Protein 3DF7 (pdb70)

Solvent-accessible surface area: 13472 Å² total

CATH classification: 3.40.50.11770 (+3 more: 3.30.470.20, 2.30.36.100, 4.10.80.280)

Nearest PDB structures (foldseek):
  3df7-assembly1_A  TM=1.002E+00  e=9.422E-70  Archaeoglobus fulgidus
  3k5i-assembly1_B  TM=7.485E-01  e=4.668E-15  Aspergillus clavatus
  3k5h-assembly1_A  TM=7.294E-01  e=1.747E-14  Aspergillus clavatus
  3k5i-assembly2_D  TM=7.256E-01  e=1.981E-14  Aspergillus clavatus
  1kj8-assembly1_A  TM=7.127E-01  e=1.062E-11  Escherichia coli

Foldseek 3Di:
DAEEEEEFCCFAADPDDFLVSQLSVLSLLCCVACVVVHPYAYATDPVCCVPDPYHHDYVCCVRLQVGAEYAYHYFPPPPPSLVVQQVSVVRHHYQFFHSQLSVQQQFQVSLCVLPVVQFAAFDKAQWDDPAQWWKDARGTNTGHDNTHDPRIMITHDADAWKKKWKWADDPAIHTQAIKGFDDDRNHTFKIKTHHPDDPVLVVQQVVRQRSSVVSGPGGHGIKMWIWGQHPGTHTRGIRRHDGSVQSQCCVQFVHHSSCVNVVHGGPHGFMKKGKDFQDPDAPDGDVRIGMHIGGDD

Organism: Archaeoglobus fulgidus (strain ATCC 49558 / DSM 4304 / JCM 9628 / NBRC 100126 / VC-16) (NCBI:txid224325)

Sequence (297 aa):
SLKLFLFEFATCGERIEDSTAVEGLAFKSAFDGFKNYYEITGFVRPEFSCLFTLPVDSDSEKYLEKSDAFLIIAPEDDFLLYTLTKKAEKYCENLGSSSRAIAVTSDKWELYKKLRGEVQVPQTSLRPLDCKFIIKPRTACIGFSDEVPDGHIAQEFIEGINLSVSLAVGEDVKCLSVNEQIINNFRYAGAVVPARISDEVKREVVEEAVRAVECVEGLNGYVGVDIVYSDQPYVIEINARLTTPVVAFSRAYGASVADLLAGGEVKHVRRQVRKSKSAEKPYVSVGDYTLEIIDLD

InterPro domains:
  IPR003806 ATP-grasp fold, PylC-type [PF02655] (108-251)
  IPR011761 ATP-grasp fold [PS50975] (91-272)
  IPR024710 Tyramine--L-glutamate ligase [PIRSF016766] (1-302)
  IPR040803 Tyramine--L-glutamate ligase, pre ATP-grasp domain [PF18301] (60-104)

Secondary structure (DSSP, 8-state):
--EEEEEEHHHHSS---HHHHHHHH--HHHHHHHTTTSEEE--B-GGGTTTSSS-B-----TTGGG-SEEEEE---GGGHHHHHHHHHHTTSEESS--HHHHHHHTSHHHHHHHHTTTS----EESS--SSSEEEEESS---B--SS--TTEEEEEPPPSEEEEEEEEESSSEEEEEEEEEEEETTEEEEEESS----HHHHHHHHHHHHHHHTTSTT--EEEEEEEEESSSEEEEEEESS--GGGGGHHHHHS--HHHHHTT----------EEEES-SS-SEEETTEEEE-----

Structure (mmCIF, N/CA/C/O backbone):
data_3DF7
#
_entry.id   3DF7
#
_cell.length_a   41.492
_cell.length_b   60.450
_cell.length_c   119.690
_cell.angle_alpha   90.00
_cell.angle_beta   90.00
_cell.angle_gamma   90.00
#
_symmetry.space_group_name_H-M   'P 21 21 21'
#
loop_
_entity.id
_entity.type
_entity.pdbx_description
1 polymer 'Putative ATP-grasp superfamily protein'
2 non-polymer 'ACETATE ION'
3 water water
#
loop_
_atom_site.group_PDB
_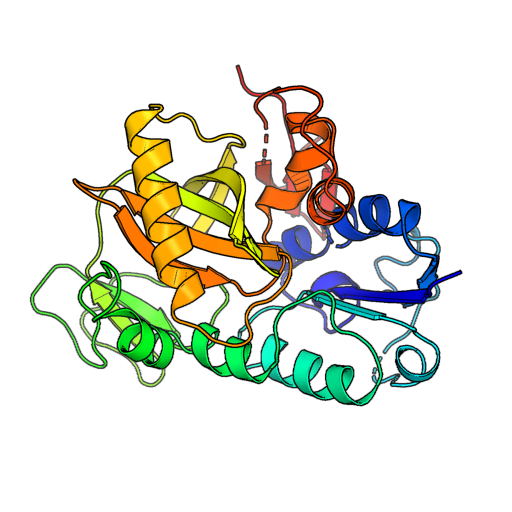atom_site.id
_atom_site.type_symbol
_atom_site.label_atom_id
_atom_site.label_alt_id
_atom_site.label_comp_id
_atom_site.label_asym_id
_atom_site.label_entity_id
_atom_site.label_seq_id
_atom_site.pdbx_PDB_ins_code
_atom_site.Cartn_x
_atom_site.Cartn_y
_atom_site.Cartn_z
_atom_site.occupancy
_atom_site.B_iso_or_equiv
_atom_site.auth_seq_id
_atom_site.auth_comp_id
_atom_site.auth_asym_id
_atom_site.auth_atom_id
_atom_site.pdbx_PDB_model_num
ATOM 1 N N . SER A 1 1 ? 22.285 -27.118 12.800 1.00 30.25 1 SER A N 1
ATOM 2 C CA . SER A 1 1 ? 22.937 -26.464 13.975 1.00 27.17 1 SER A CA 1
ATOM 3 C C . SER A 1 1 ? 23.984 -25.451 13.529 1.00 25.12 1 SER A C 1
ATOM 4 O O . SER A 1 1 ? 25.176 -25.760 13.477 1.00 24.34 1 SER A O 1
ATOM 7 N N . LEU A 1 2 ? 23.529 -24.245 13.202 1.00 22.61 2 LEU A N 1
ATOM 8 C CA . LEU A 1 2 ? 24.423 -23.184 12.755 1.00 20.89 2 LEU A CA 1
ATOM 9 C C . LEU A 1 2 ? 25.049 -22.459 13.940 1.00 17.89 2 LEU A C 1
ATOM 10 O O . LEU A 1 2 ? 24.347 -21.997 14.834 1.00 16.88 2 LEU A O 1
ATOM 15 N N . LYS A 1 3 ? 26.373 -22.355 13.929 1.00 14.64 3 LYS A N 1
ATOM 16 C CA . LYS A 1 3 ? 27.102 -21.696 15.003 1.00 13.29 3 LYS A CA 1
ATOM 17 C C . LYS A 1 3 ? 27.311 -20.215 14.704 1.00 12.11 3 LYS A C 1
ATOM 18 O O . LYS A 1 3 ? 27.847 -19.854 13.657 1.00 11.61 3 LYS A O 1
ATOM 24 N N . LEU A 1 4 ? 26.879 -19.354 15.616 1.00 10.65 4 LEU A N 1
ATOM 25 C CA . LEU A 1 4 ? 27.060 -17.919 15.426 1.00 9.70 4 LEU A CA 1
ATOM 26 C C . LEU A 1 4 ? 28.076 -17.376 16.417 1.00 9.63 4 LEU A C 1
ATOM 27 O O . LEU A 1 4 ? 27.876 -17.464 17.637 1.00 8.72 4 LEU A O 1
ATOM 32 N N . PHE A 1 5 ? 29.178 -16.839 15.901 1.00 8.02 5 PHE A N 1
ATOM 33 C CA . PHE A 1 5 ? 30.178 -16.241 16.772 1.00 7.36 5 PHE A CA 1
ATOM 34 C C . PHE A 1 5 ? 29.657 -14.838 17.055 1.00 9.04 5 PHE A C 1
ATOM 35 O O . PHE A 1 5 ? 29.573 -14.008 16.146 1.00 7.69 5 PHE A O 1
ATOM 43 N N . LEU A 1 6 ? 29.282 -14.593 18.308 1.00 8.64 6 LEU A N 1
ATOM 44 C CA . LEU A 1 6 ? 28.760 -13.297 18.730 1.00 8.94 6 LEU A CA 1
ATOM 45 C C . LEU A 1 6 ? 29.817 -12.586 19.570 1.00 8.27 6 LEU A C 1
ATOM 46 O O . LEU A 1 6 ? 30.308 -13.135 20.559 1.00 8.86 6 LEU A O 1
ATOM 51 N N . PHE A 1 7 ? 30.151 -11.360 19.180 1.00 7.88 7 PHE A N 1
ATOM 52 C CA . PHE A 1 7 ? 31.170 -10.586 19.880 1.00 7.92 7 PHE A CA 1
ATOM 53 C C . PHE A 1 7 ? 30.826 -9.097 19.982 1.00 9.66 7 PHE A C 1
ATOM 54 O O . PHE A 1 7 ? 30.475 -8.466 18.987 1.00 9.32 7 PHE A O 1
ATOM 62 N N . GLU A 1 8 ? 30.926 -8.546 21.189 1.00 9.14 8 GLU A N 1
ATOM 63 C CA . GLU A 1 8 ? 30.691 -7.115 21.404 1.00 9.96 8 GLU A CA 1
ATOM 64 C C . GLU A 1 8 ? 31.930 -6.628 22.158 1.00 9.38 8 GLU A C 1
ATOM 65 O O . GLU A 1 8 ? 32.351 -7.245 23.141 1.00 9.70 8 GLU A O 1
ATOM 71 N N . PHE A 1 9 ? 32.514 -5.528 21.692 1.00 9.84 9 PHE A N 1
ATOM 72 C CA . PHE A 1 9 ? 33.756 -5.014 22.268 1.00 9.77 9 PHE A CA 1
ATOM 73 C C . PHE A 1 9 ? 33.838 -4.775 23.776 1.00 9.44 9 PHE A C 1
ATOM 74 O O . PHE A 1 9 ? 34.781 -5.234 24.415 1.00 8.31 9 PHE A O 1
ATOM 82 N N . ALA A 1 10 ? 32.878 -4.060 24.350 1.00 8.89 10 ALA A N 1
ATOM 83 C CA . ALA A 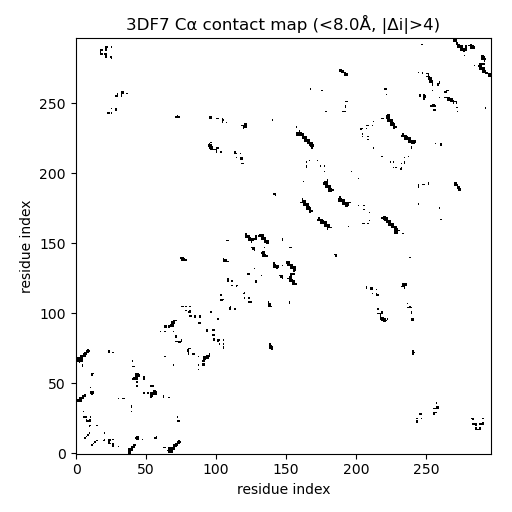1 10 ? 32.919 -3.798 25.788 1.00 9.18 10 ALA A CA 1
ATOM 84 C C . ALA A 1 10 ? 32.779 -5.060 26.637 1.00 9.90 10 ALA A C 1
ATOM 85 O O . ALA A 1 10 ? 33.415 -5.188 27.682 1.00 10.18 10 ALA A O 1
ATOM 87 N N . THR A 1 11 ? 31.948 -5.987 26.179 1.00 8.47 11 THR A N 1
ATOM 88 C CA . THR A 1 11 ? 31.685 -7.224 26.906 1.00 7.30 11 THR A CA 1
ATOM 89 C C . THR A 1 11 ? 32.733 -8.320 26.712 1.00 6.89 11 THR A C 1
ATOM 90 O O . THR A 1 11 ? 32.992 -9.108 27.628 1.00 7.13 11 THR A O 1
ATOM 94 N N . CYS A 1 12 ? 33.356 -8.345 25.538 1.00 6.21 12 CYS A N 1
ATOM 95 C CA . CYS A 1 12 ? 34.322 -9.389 25.205 1.00 8.72 12 CYS A CA 1
ATOM 96 C C . CYS A 1 12 ? 35.734 -8.938 24.835 1.00 9.76 12 CYS A C 1
ATOM 97 O O . CYS A 1 12 ? 36.641 -9.767 24.750 1.00 10.22 12 CYS A O 1
ATOM 100 N N . GLY A 1 13 ? 35.921 -7.645 24.604 1.00 11.45 13 GLY A N 1
ATOM 101 C CA . GLY A 1 13 ? 37.231 -7.167 24.193 1.00 12.26 13 GLY A CA 1
ATOM 102 C C . GLY A 1 13 ? 38.058 -6.479 25.259 1.00 14.05 13 GLY A C 1
ATOM 103 O O . GLY A 1 13 ? 38.364 -7.065 26.297 1.00 15.01 13 GLY A O 1
ATOM 104 N N . GLU A 1 14 ? 38.427 -5.233 24.983 1.00 13.71 14 GLU A N 1
ATOM 105 C CA . GLU A 1 14 ? 39.227 -4.427 25.897 1.00 15.74 14 GLU A CA 1
ATOM 106 C C . GLU A 1 14 ? 38.309 -3.713 26.879 1.00 17.27 14 GLU A C 1
ATOM 107 O O . GLU A 1 14 ? 37.123 -3.526 26.612 1.00 17.16 14 GLU A O 1
ATOM 113 N N . ARG A 1 15 ? 38.851 -3.309 28.018 1.00 20.13 15 ARG A N 1
ATOM 114 C CA . ARG A 1 15 ? 38.037 -2.604 28.989 1.00 23.39 15 ARG A CA 1
ATOM 115 C C . ARG A 1 15 ? 37.894 -1.161 28.515 1.00 23.15 15 ARG A C 1
ATOM 116 O O . ARG A 1 15 ? 38.874 -0.533 28.116 1.00 21.45 15 ARG A O 1
ATOM 124 N N . ILE A 1 16 ? 36.667 -0.652 28.527 1.00 22.40 16 ILE A N 1
ATOM 125 C CA . ILE A 1 16 ? 36.404 0.724 28.122 1.00 22.15 16 ILE A CA 1
ATOM 126 C C . ILE A 1 16 ? 35.665 1.388 29.279 1.00 21.68 16 ILE A C 1
ATOM 127 O O . ILE A 1 16 ? 35.209 0.705 30.190 1.00 17.86 16 ILE A O 1
ATOM 132 N N . GLU A 1 17 ? 35.554 2.713 29.251 1.00 22.41 17 GLU A N 1
ATOM 133 C CA . GLU A 1 17 ? 34.864 3.428 30.321 1.00 24.44 17 GLU A CA 1
ATOM 134 C C . GLU A 1 17 ? 33.459 2.857 30.529 1.00 22.92 17 GLU A C 1
ATOM 135 O O . GLU A 1 17 ? 32.766 2.533 29.565 1.00 20.64 17 GLU A O 1
ATOM 141 N N . ASP A 1 18 ? 33.051 2.739 31.790 1.00 23.44 18 ASP A N 1
ATOM 142 C CA . ASP A 1 18 ? 31.748 2.180 32.149 1.00 23.56 18 ASP A CA 1
ATOM 143 C C . ASP A 1 18 ? 30.555 2.816 31.450 1.00 23.75 18 ASP A C 1
ATOM 144 O O . ASP A 1 18 ? 29.600 2.124 31.101 1.00 22.99 18 ASP A O 1
ATOM 149 N N . SER A 1 19 ? 30.603 4.131 31.260 1.00 23.55 19 SER A N 1
ATOM 150 C CA . SER A 1 19 ? 29.511 4.847 30.610 1.00 23.37 19 SER A CA 1
ATOM 151 C C . SER A 1 19 ? 29.161 4.237 29.259 1.00 22.82 19 SER A C 1
ATOM 152 O O . SER A 1 19 ? 27.987 4.027 28.946 1.00 22.79 19 SER A O 1
ATOM 155 N N . THR A 1 20 ? 30.186 3.962 28.459 1.00 21.13 20 THR A N 1
ATOM 156 C CA . THR A 1 20 ? 29.998 3.378 27.136 1.00 20.16 20 THR A CA 1
ATOM 157 C C . THR A 1 20 ? 29.835 1.868 27.244 1.00 17.55 20 THR A C 1
ATOM 158 O O . THR A 1 20 ? 29.096 1.259 26.474 1.00 16.02 20 THR A O 1
ATOM 162 N N . ALA A 1 21 ? 30.528 1.275 28.209 1.00 16.62 21 ALA A N 1
ATOM 163 C CA . ALA A 1 21 ? 30.474 -0.167 28.414 1.00 15.30 21 ALA A CA 1
ATOM 164 C C . ALA A 1 21 ? 29.071 -0.671 28.731 1.00 14.30 21 ALA A C 1
ATOM 165 O O . ALA A 1 21 ? 28.692 -1.763 28.306 1.00 13.35 21 ALA A O 1
ATOM 167 N N . VAL A 1 22 ? 28.300 0.111 29.480 1.00 13.43 22 VAL A N 1
ATOM 168 C CA . VAL A 1 22 ? 26.958 -0.323 29.842 1.00 12.84 22 VAL A CA 1
ATOM 169 C C . VAL A 1 22 ? 26.079 -0.506 28.604 1.00 12.51 22 VAL A C 1
ATOM 170 O O . VAL A 1 22 ? 25.225 -1.398 28.571 1.00 10.86 22 VAL A O 1
ATOM 174 N N . GLU A 1 23 ? 26.293 0.326 27.586 1.00 11.11 23 GLU A N 1
ATOM 175 C CA . GLU A 1 23 ? 25.520 0.213 26.351 1.00 11.72 23 GLU A CA 1
ATOM 176 C C . GLU A 1 23 ? 25.953 -1.033 25.580 1.00 10.44 23 GLU A C 1
ATOM 177 O O . GLU A 1 23 ? 25.117 -1.777 25.069 1.00 10.54 23 GLU A O 1
ATOM 183 N N . GLY A 1 24 ? 27.261 -1.257 25.496 1.00 9.93 24 GLY A N 1
ATOM 184 C CA . GLY A 1 24 ? 27.753 -2.433 24.796 1.00 8.44 24 GLY A CA 1
ATOM 185 C C . GLY A 1 24 ? 27.268 -3.712 25.462 1.00 8.78 24 GLY A C 1
ATOM 186 O O . GLY A 1 24 ? 26.846 -4.659 24.789 1.00 9.89 24 GLY A O 1
ATOM 187 N N . LEU A 1 25 ? 27.331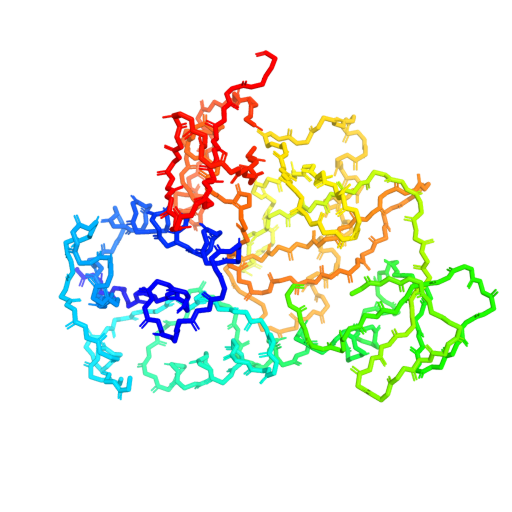 -3.745 26.789 1.00 6.65 25 LEU A N 1
ATOM 188 C CA . LEU A 1 25 ? 26.888 -4.913 27.540 1.00 8.02 25 LEU A CA 1
ATOM 189 C C . LEU A 1 25 ? 25.406 -5.179 27.286 1.00 7.64 25 LEU A C 1
ATOM 190 O O . LEU A 1 25 ? 24.991 -6.324 27.130 1.00 5.93 25 LEU A O 1
ATOM 195 N N . ALA A 1 26 ? 24.616 -4.111 27.250 1.00 8.24 26 ALA A N 1
ATOM 196 C CA . ALA A 1 26 ? 23.182 -4.225 27.012 1.00 8.03 26 ALA A CA 1
ATOM 197 C C . ALA A 1 26 ? 22.917 -4.803 25.627 1.00 8.67 26 ALA A C 1
ATOM 198 O O . ALA A 1 26 ? 22.053 -5.669 25.451 1.00 8.26 26 ALA A O 1
ATOM 208 N N . PHE A 1 28 ? 24.996 -6.668 23.834 1.00 7.99 28 PHE A N 1
ATOM 209 C CA . PHE A 1 28 ? 25.441 -8.061 23.781 1.00 7.11 28 PHE A CA 1
ATOM 210 C C . PHE A 1 28 ? 24.392 -8.972 24.415 1.00 7.91 28 PHE A C 1
ATOM 211 O O . PHE A 1 28 ? 24.047 -10.019 23.865 1.00 7.51 28 PHE A O 1
ATOM 219 N N . LYS A 1 29 ? 23.895 -8.576 25.585 1.00 7.66 29 LYS A N 1
ATOM 220 C CA . LYS A 1 29 ? 22.878 -9.359 26.285 1.00 9.21 29 LYS A CA 1
ATOM 221 C C . LYS A 1 29 ? 21.651 -9.508 25.388 1.00 9.18 29 LYS A C 1
ATOM 222 O O . LYS A 1 29 ? 21.123 -10.609 25.203 1.00 8.44 29 LYS A O 1
ATOM 228 N N . SER A 1 30 ? 21.216 -8.391 24.814 1.00 9.21 30 SER A N 1
ATOM 229 C CA . SER A 1 30 ? 20.052 -8.386 23.940 1.00 10.90 30 SER A CA 1
ATOM 230 C C . SER A 1 30 ? 20.266 -9.264 22.707 1.00 9.89 30 SER A C 1
ATOM 231 O O . SER A 1 30 ? 19.366 -9.999 22.300 1.00 10.88 30 SER A O 1
ATOM 234 N N . ALA A 1 31 ? 21.457 -9.185 22.117 1.00 8.75 31 ALA A N 1
ATOM 235 C CA . ALA A 1 31 ? 21.785 -9.980 20.934 1.00 8.18 31 ALA A CA 1
ATOM 236 C C . ALA A 1 31 ? 21.896 -11.461 21.299 1.00 7.76 31 ALA A C 1
ATOM 237 O O . ALA A 1 31 ? 21.459 -12.331 20.546 1.00 8.53 31 ALA A O 1
ATOM 239 N N . PHE A 1 32 ? 22.487 -11.739 22.456 1.00 6.81 32 PHE A N 1
ATOM 240 C CA . PHE A 1 32 ? 22.645 -13.111 22.923 1.00 7.16 32 PHE A CA 1
ATOM 241 C C . PHE A 1 32 ? 21.268 -13.766 23.109 1.00 9.46 32 PHE A C 1
ATOM 242 O O . PHE A 1 32 ? 21.017 -14.867 22.611 1.00 8.68 32 PHE A O 1
ATOM 250 N N . ASP A 1 33 ? 20.379 -13.079 23.822 1.00 10.83 33 ASP A N 1
ATOM 251 C CA . ASP A 1 33 ? 19.041 -13.607 24.090 1.00 11.75 33 ASP A CA 1
ATOM 252 C C . ASP A 1 33 ? 18.172 -13.716 22.843 1.00 11.99 33 ASP A C 1
ATOM 253 O O . ASP A 1 33 ? 17.245 -14.527 22.791 1.00 12.63 33 ASP A O 1
ATOM 258 N N . GLY A 1 34 ? 18.479 -12.909 21.837 1.00 10.73 34 GLY A N 1
ATOM 259 C CA . GLY A 1 34 ? 17.710 -12.951 20.611 1.00 9.60 34 GLY A CA 1
ATOM 260 C C . GLY A 1 34 ? 18.205 -14.008 19.638 1.00 9.38 34 GLY A C 1
ATOM 261 O O . GLY A 1 34 ? 17.454 -14.901 19.248 1.00 9.58 34 GLY A O 1
ATOM 262 N N . PHE A 1 35 ? 19.473 -13.923 19.251 1.00 8.41 35 PHE A N 1
ATOM 263 C CA . PHE A 1 35 ? 20.023 -14.875 18.293 1.00 8.56 35 PHE A CA 1
ATOM 264 C C . PHE A 1 35 ? 20.136 -16.318 18.774 1.00 8.65 35 PHE A C 1
ATOM 265 O O . PHE A 1 35 ? 20.189 -17.230 17.953 1.00 9.65 35 PHE A O 1
ATOM 273 N N . LYS A 1 36 ? 20.155 -16.539 20.086 1.00 10.53 36 LYS A N 1
ATOM 274 C CA . LYS A 1 36 ? 20.276 -17.904 20.593 1.00 12.74 36 LYS A CA 1
ATOM 275 C C . LYS A 1 36 ? 19.089 -18.773 20.184 1.00 13.71 36 LYS A C 1
ATOM 276 O O . LYS A 1 36 ? 19.147 -20.002 20.276 1.00 11.14 36 LYS A O 1
ATOM 282 N N . ASN A 1 37 ? 18.020 -18.132 19.719 1.00 13.27 37 ASN A N 1
ATOM 283 C CA . ASN A 1 37 ? 16.829 -18.855 19.284 1.00 15.76 37 ASN A CA 1
ATOM 284 C C . ASN A 1 37 ? 16.937 -19.259 17.822 1.00 14.96 37 ASN A C 1
ATOM 285 O O . ASN A 1 37 ? 16.114 -20.027 17.318 1.00 16.31 37 ASN A O 1
ATOM 290 N N . TYR A 1 38 ? 17.957 -18.743 17.143 1.00 14.67 38 TYR A N 1
ATOM 291 C CA . TYR A 1 38 ? 18.159 -19.053 15.735 1.00 14.36 38 TYR A CA 1
ATOM 292 C C . TYR A 1 38 ? 19.500 -19.715 15.459 1.00 14.61 38 TYR A C 1
ATOM 293 O O . TYR A 1 38 ? 19.671 -20.366 14.432 1.00 13.34 38 TYR A O 1
ATOM 302 N N . TYR A 1 39 ? 20.448 -19.544 16.374 1.00 12.77 39 TYR A N 1
ATOM 303 C CA . TYR A 1 39 ? 21.772 -20.132 16.212 1.00 12.94 39 TYR A CA 1
ATOM 304 C C . TYR A 1 39 ? 22.285 -20.649 17.535 1.00 13.40 39 TYR A C 1
ATOM 305 O O . TYR A 1 39 ? 21.772 -20.299 18.596 1.00 12.59 39 TYR A O 1
ATOM 314 N N . GLU A 1 40 ? 23.310 -21.486 17.464 1.00 13.44 40 GLU A N 1
ATOM 315 C CA . GLU A 1 40 ? 23.950 -21.964 18.669 1.00 11.97 40 GLU A CA 1
ATOM 316 C C . GLU A 1 40 ? 25.068 -20.942 18.815 1.00 11.90 40 GLU A C 1
ATOM 317 O O . GLU A 1 40 ? 25.954 -20.851 17.965 1.00 10.92 40 GLU A O 1
ATOM 323 N N . ILE A 1 41 ? 25.007 -20.151 19.877 1.00 11.19 41 ILE A N 1
ATOM 324 C CA . ILE A 1 41 ? 26.001 -19.111 20.098 1.00 11.40 41 ILE A CA 1
ATOM 325 C C . ILE A 1 41 ? 27.364 -19.633 20.527 1.00 10.99 41 ILE A C 1
ATOM 326 O O . ILE A 1 41 ? 27.473 -20.480 21.412 1.00 13.12 41 ILE A O 1
ATOM 331 N N . THR A 1 42 ? 28.404 -19.125 19.880 1.00 10.47 42 THR A N 1
ATOM 332 C CA . THR A 1 42 ? 29.770 -19.485 20.226 1.00 10.88 42 THR A CA 1
ATOM 333 C C . THR A 1 42 ? 30.426 -18.157 20.562 1.00 11.03 42 THR A C 1
ATOM 334 O O . THR A 1 42 ? 29.966 -17.106 20.111 1.00 12.06 42 THR A O 1
ATOM 338 N N . GLY A 1 43 ? 31.486 -18.192 21.358 1.00 10.09 43 GLY A N 1
ATOM 339 C CA . GLY A 1 43 ? 32.148 -16.956 21.724 1.00 9.22 43 GLY A CA 1
ATOM 340 C C . GLY A 1 43 ? 32.653 -16.984 23.148 1.00 9.75 43 GLY A C 1
ATOM 341 O O . GLY A 1 43 ? 32.661 -18.037 23.788 1.00 9.57 43 GLY A O 1
ATOM 342 N N . PHE A 1 44 ? 33.044 -15.819 23.652 1.00 8.81 44 PHE A N 1
ATOM 343 C CA . PHE A 1 44 ? 33.597 -15.704 24.993 1.00 8.06 44 PHE A CA 1
ATOM 344 C C . PHE A 1 44 ? 33.314 -14.321 25.565 1.00 9.01 44 PHE A C 1
ATOM 345 O O . PHE A 1 44 ? 32.919 -13.409 24.842 1.00 8.79 44 PHE A O 1
ATOM 353 N N . VAL A 1 45 ? 33.517 -14.168 26.867 1.00 8.92 45 VAL A N 1
ATOM 354 C CA . VAL A 1 45 ? 33.305 -12.882 27.511 1.00 9.95 45 VAL A CA 1
ATOM 355 C C . VAL A 1 45 ? 34.488 -12.550 28.408 1.00 9.97 45 VAL A C 1
ATOM 356 O O . VAL A 1 45 ? 35.296 -13.419 28.733 1.00 10.48 45 VAL A O 1
ATOM 360 N N . ARG A 1 46 ? 34.600 -11.281 28.787 1.00 9.77 46 ARG A N 1
ATOM 361 C CA . ARG A 1 46 ? 35.674 -10.849 29.671 1.00 11.20 46 ARG A CA 1
ATOM 362 C C . ARG A 1 46 ? 35.379 -11.420 31.057 1.00 11.04 46 ARG A C 1
ATOM 363 O O . ARG A 1 46 ? 34.237 -11.752 31.370 1.00 10.34 46 ARG A O 1
ATOM 371 N N . PRO A 1 47 ? 36.405 -11.535 31.910 1.00 13.20 47 PRO A N 1
ATOM 372 C CA . PRO A 1 47 ? 36.211 -12.074 33.260 1.00 14.66 47 PRO A CA 1
ATOM 373 C C . PRO A 1 47 ? 35.111 -11.389 34.071 1.00 14.96 47 PRO A C 1
ATOM 374 O O . PRO A 1 47 ? 34.317 -12.057 34.729 1.00 15.20 47 PRO A O 1
ATOM 378 N N . GLU A 1 48 ? 35.066 -10.059 34.018 1.00 14.93 48 GLU A N 1
ATOM 379 C CA . GLU A 1 48 ? 34.076 -9.288 34.772 1.00 17.03 48 GLU A CA 1
ATOM 380 C C . GLU A 1 48 ? 32.620 -9.660 34.497 1.00 14.89 48 GLU A C 1
ATOM 381 O O . GLU A 1 48 ? 31.734 -9.338 35.288 1.00 14.89 48 GLU A O 1
ATOM 387 N N . PHE A 1 49 ? 32.367 -10.332 33.381 1.00 13.01 49 PHE A N 1
ATOM 388 C CA . PHE A 1 49 ? 31.001 -10.700 33.029 1.00 11.50 49 PHE A CA 1
ATOM 389 C C . PHE A 1 49 ? 30.788 -12.204 32.980 1.00 12.00 49 PHE A C 1
ATOM 390 O O . PHE A 1 49 ? 29.796 -12.674 32.432 1.00 11.10 49 PHE A O 1
ATOM 398 N N . SER A 1 50 ? 31.717 -12.952 33.563 1.00 12.04 50 SER A N 1
ATOM 399 C CA . SER A 1 50 ? 31.637 -14.405 33.571 1.00 13.51 50 SER A CA 1
ATOM 400 C C . SER A 1 50 ? 3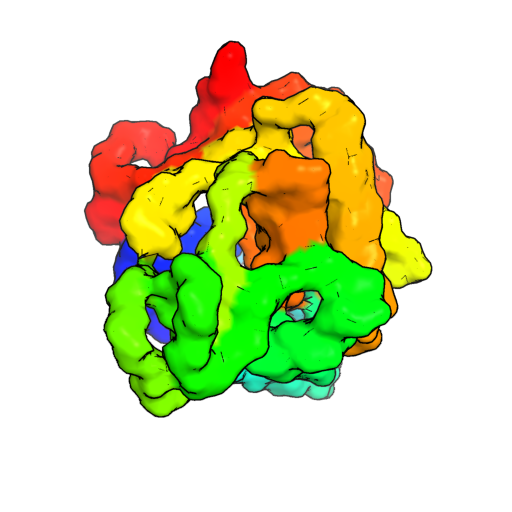0.360 -14.947 34.213 1.00 13.90 50 SER A C 1
ATOM 401 O O . SER A 1 50 ? 29.889 -16.022 33.847 1.00 13.23 50 SER A O 1
ATOM 404 N N . CYS A 1 51 ? 29.804 -14.200 35.161 1.00 13.85 51 CYS A N 1
ATOM 405 C CA . CYS A 1 51 ? 28.594 -14.617 35.866 1.00 16.46 51 CYS A CA 1
ATOM 406 C C . CYS A 1 51 ? 27.290 -14.313 35.134 1.00 14.93 51 CYS A C 1
ATOM 407 O O . CYS A 1 51 ? 26.221 -14.767 35.548 1.00 15.14 51 CYS A O 1
ATOM 410 N N . LEU A 1 52 ? 27.374 -13.558 34.043 1.00 13.96 52 LEU A N 1
ATOM 411 C CA . LEU A 1 52 ? 26.180 -13.160 33.305 1.00 12.32 52 LEU A CA 1
ATOM 412 C C . LEU A 1 52 ? 25.827 -13.998 32.083 1.00 12.40 52 LEU A C 1
ATOM 413 O O . LEU A 1 52 ? 24.683 -13.981 31.634 1.00 12.29 52 LEU A O 1
ATOM 418 N N . PHE A 1 53 ? 26.793 -14.734 31.547 1.00 10.55 53 PHE A N 1
ATOM 419 C CA . PHE A 1 53 ? 26.531 -15.521 30.352 1.00 9.35 53 PHE A CA 1
ATOM 420 C C . PHE A 1 53 ? 27.027 -16.955 30.383 1.00 10.38 53 PHE A C 1
ATOM 421 O O . PHE A 1 53 ? 28.031 -17.269 31.021 1.00 8.88 53 PHE A O 1
ATOM 429 N N . THR A 1 54 ? 26.308 -17.823 29.676 1.00 9.23 54 THR A N 1
ATOM 430 C CA . THR A 1 54 ? 26.674 -19.224 29.586 1.00 9.82 54 THR A CA 1
ATOM 431 C C . THR A 1 54 ? 27.693 -19.415 28.464 1.00 10.44 54 THR A C 1
ATOM 432 O O . THR A 1 54 ? 27.469 -20.161 27.515 1.00 8.50 54 THR A O 1
ATOM 436 N N . LEU A 1 55 ? 28.807 -18.698 28.583 1.00 9.84 55 LEU A N 1
ATOM 437 C CA . LEU A 1 55 ? 29.901 -18.770 27.622 1.00 8.01 55 LEU A CA 1
ATOM 438 C C . LEU A 1 55 ? 31.207 -18.796 28.406 1.00 9.85 55 LEU A C 1
ATOM 439 O O . LEU A 1 55 ? 31.259 -18.353 29.557 1.00 9.84 55 LEU A O 1
ATOM 444 N N . PRO A 1 56 ? 32.279 -19.323 27.802 1.00 8.81 56 PRO A N 1
ATOM 445 C CA . PRO A 1 56 ? 33.551 -19.360 28.523 1.00 10.81 56 PRO A CA 1
ATOM 446 C C . PRO A 1 56 ? 34.194 -17.980 28.553 1.00 11.85 56 PRO A C 1
ATOM 447 O O . PRO A 1 56 ? 33.817 -17.089 27.784 1.00 10.41 56 PRO A O 1
ATOM 451 N N . VAL A 1 57 ? 35.153 -17.813 29.455 1.00 11.57 57 VAL A N 1
ATOM 452 C CA . VAL A 1 57 ? 35.891 -16.566 29.589 1.00 11.65 57 VAL A CA 1
ATOM 453 C C . VAL A 1 57 ? 37.140 -16.715 28.728 1.00 10.91 57 VAL A C 1
ATOM 454 O O . VAL A 1 57 ? 37.793 -17.759 28.756 1.00 9.36 57 VAL A O 1
ATOM 458 N N . ASP A 1 58 ? 37.470 -15.690 27.949 1.00 9.89 58 ASP A N 1
ATOM 459 C CA . ASP A 1 58 ? 38.660 -15.759 27.111 1.00 11.20 58 ASP A CA 1
ATOM 460 C C . ASP A 1 58 ? 39.049 -14.357 26.660 1.00 11.61 58 ASP A C 1
ATOM 461 O O . ASP A 1 58 ? 38.307 -13.395 26.873 1.00 11.19 58 ASP A O 1
ATOM 466 N N . SER A 1 59 ? 40.225 -14.254 26.049 1.00 11.89 59 SER A N 1
ATOM 467 C CA . SER A 1 59 ? 40.742 -12.988 25.544 1.00 11.60 59 SER A CA 1
ATOM 468 C C . SER A 1 59 ? 40.412 -12.842 24.069 1.00 11.19 59 SER A C 1
ATOM 469 O O . SER A 1 59 ? 40.429 -13.821 23.317 1.00 10.83 59 SER A O 1
ATOM 480 N N . ASP A 1 61 ? 42.203 -11.860 22.007 1.00 10.55 61 ASP A N 1
ATOM 481 C CA . ASP A 1 61 ? 43.402 -12.252 21.276 1.00 11.51 61 ASP A CA 1
ATOM 482 C C . ASP A 1 61 ? 43.264 -13.677 20.734 1.00 12.97 61 ASP A C 1
ATOM 483 O O . ASP A 1 61 ? 44.023 -14.091 19.858 1.00 13.35 61 ASP A O 1
ATOM 488 N N . SER A 1 62 ? 42.288 -14.422 21.250 1.00 12.47 62 SER A N 1
ATOM 489 C CA . SER A 1 62 ? 42.065 -15.799 20.804 1.00 13.54 62 SER A CA 1
ATOM 490 C C . SER A 1 62 ? 40.801 -15.960 19.958 1.00 14.99 62 SER A C 1
ATOM 491 O O . SER A 1 62 ? 40.351 -17.085 19.717 1.00 14.19 62 SER A O 1
ATOM 502 N N . GLU A 1 64 ? 40.294 -15.878 16.850 1.00 16.84 64 GLU A N 1
ATOM 503 C CA . GLU A 1 64 ? 40.480 -16.656 15.629 1.00 18.38 64 GLU A CA 1
ATOM 504 C C . GLU A 1 64 ? 39.974 -18.082 15.846 1.00 17.04 64 GLU A C 1
ATOM 505 O O . GLU A 1 64 ? 39.267 -18.636 15.005 1.00 16.45 64 GLU A O 1
ATOM 511 N N . LYS A 1 65 ? 40.341 -18.661 16.988 1.00 16.75 65 LYS A N 1
ATOM 512 C CA . LYS A 1 65 ? 39.959 -20.025 17.342 1.00 17.14 65 LYS A CA 1
ATOM 513 C C . LYS A 1 65 ? 38.447 -20.238 17.340 1.00 15.75 65 LYS A C 1
ATOM 514 O O . LYS A 1 65 ? 37.964 -21.333 17.042 1.00 14.04 65 LYS A O 1
ATOM 520 N N . TYR A 1 66 ? 37.705 -19.189 17.682 1.00 12.57 66 TYR A N 1
ATOM 521 C CA . TYR A 1 66 ? 36.251 -19.265 17.708 1.00 13.52 66 TYR A CA 1
ATOM 522 C C . TYR A 1 66 ? 35.692 -19.082 16.302 1.00 12.62 66 TYR A C 1
ATOM 523 O O . TYR A 1 66 ? 34.751 -19.769 15.904 1.00 13.80 66 TYR A O 1
ATOM 532 N N . LEU A 1 67 ? 36.282 -18.160 15.547 1.00 12.49 67 LEU A N 1
ATOM 533 C CA . LEU A 1 67 ? 35.848 -17.909 14.176 1.00 14.75 67 LEU A CA 1
ATOM 534 C C . LEU A 1 67 ? 36.029 -19.148 13.302 1.00 15.16 67 LEU A C 1
ATOM 535 O O . LEU A 1 67 ? 35.217 -19.417 12.417 1.00 15.75 67 LEU A O 1
ATOM 540 N N . GLU A 1 68 ? 37.097 -19.898 13.559 1.00 16.62 68 GLU A N 1
ATOM 541 C CA . GLU A 1 68 ? 37.402 -21.106 12.795 1.00 18.72 68 GLU A CA 1
ATOM 542 C C . GLU A 1 68 ? 36.349 -22.198 12.976 1.00 18.45 68 GLU A C 1
ATOM 543 O O . GLU A 1 68 ? 36.239 -23.106 12.150 1.00 19.70 68 GLU A O 1
ATOM 549 N N . LYS A 1 69 ? 35.578 -22.111 14.054 1.00 18.53 69 LYS A N 1
ATOM 550 C CA . LYS A 1 69 ? 34.551 -23.109 14.339 1.00 19.07 69 LYS A CA 1
ATOM 551 C C . LYS A 1 69 ? 33.126 -22.572 14.200 1.00 18.12 69 LYS A C 1
ATOM 552 O O . LYS A 1 69 ? 32.167 -23.226 14.610 1.00 18.87 69 LYS A O 1
ATOM 558 N N . SER A 1 70 ? 32.987 -21.390 13.612 1.00 14.26 70 SER A N 1
ATOM 559 C CA . SER A 1 70 ? 31.673 -20.775 13.446 1.00 14.52 70 SER A CA 1
ATOM 560 C C . SER A 1 70 ? 31.165 -20.791 12.008 1.00 13.86 70 SER A C 1
ATOM 561 O O . SER A 1 70 ? 31.952 -20.866 11.068 1.00 14.38 70 SER A O 1
ATOM 564 N N . ASP A 1 71 ? 29.843 -20.721 11.851 1.00 13.35 71 ASP A N 1
ATOM 565 C CA . ASP A 1 71 ? 29.216 -20.710 10.532 1.00 13.44 71 ASP A CA 1
ATOM 566 C C . ASP A 1 71 ? 28.868 -19.278 10.135 1.00 13.23 71 ASP A C 1
ATOM 567 O O . ASP A 1 71 ? 28.707 -18.968 8.958 1.00 12.62 71 ASP A O 1
ATOM 572 N N . ALA A 1 72 ? 28.737 -18.412 11.132 1.00 10.42 72 ALA A N 1
ATOM 573 C CA . ALA A 1 72 ? 28.433 -17.010 10.883 1.00 10.12 72 ALA A CA 1
ATOM 574 C C . ALA A 1 72 ? 28.965 -16.197 12.051 1.00 9.66 72 ALA A C 1
ATOM 575 O O . ALA A 1 72 ? 29.328 -16.751 13.095 1.00 9.29 72 ALA A O 1
ATOM 577 N N . PHE A 1 73 ? 29.031 -14.885 11.874 1.00 8.45 73 PHE A N 1
ATOM 578 C CA . PHE A 1 73 ? 29.506 -14.030 12.947 1.00 9.93 73 PHE A CA 1
ATOM 579 C C . PHE A 1 73 ? 28.764 -12.710 12.934 1.00 10.00 73 PHE A C 1
ATOM 580 O O . PHE A 1 73 ? 28.193 -12.308 11.916 1.00 8.78 73 PHE A O 1
ATOM 588 N N . LEU A 1 74 ? 28.762 -12.055 14.086 1.00 9.56 74 LEU A N 1
ATOM 589 C CA . LEU A 1 74 ? 28.136 -10.754 14.246 1.00 9.45 74 LEU A CA 1
ATOM 590 C C . LEU A 1 74 ? 29.031 -10.011 15.218 1.00 9.80 74 LEU A C 1
ATOM 591 O O . LEU A 1 74 ? 29.155 -10.397 16.382 1.00 9.02 74 LEU A O 1
ATOM 596 N N . ILE A 1 75 ? 29.663 -8.953 14.727 1.00 10.82 75 ILE A N 1
ATOM 597 C CA . ILE A 1 75 ? 30.560 -8.161 15.544 1.00 11.00 75 ILE A CA 1
ATOM 598 C C . ILE A 1 75 ? 29.967 -6.792 15.845 1.00 10.26 75 ILE A C 1
ATOM 599 O O . ILE A 1 75 ? 29.544 -6.066 14.948 1.00 10.16 75 ILE A O 1
ATOM 604 N N . ILE A 1 76 ? 29.913 -6.470 17.131 1.00 9.29 76 ILE A N 1
ATOM 605 C CA . ILE A 1 76 ? 29.397 -5.194 17.592 1.00 9.63 76 ILE A CA 1
ATOM 606 C C . ILE A 1 76 ? 30.573 -4.493 18.259 1.00 9.95 76 ILE A C 1
ATOM 607 O O . ILE A 1 76 ? 31.106 -4.979 19.258 1.00 7.76 76 ILE A O 1
ATOM 612 N N . ALA A 1 77 ? 30.984 -3.360 17.709 1.00 7.44 77 ALA A N 1
ATOM 613 C CA . ALA A 1 77 ? 32.103 -2.626 18.283 1.00 8.51 77 ALA A CA 1
ATOM 614 C C . ALA A 1 77 ? 32.082 -1.178 17.826 1.00 9.55 77 ALA A C 1
ATOM 615 O O . ALA A 1 77 ? 31.488 -0.847 16.801 1.00 10.18 77 ALA A O 1
ATOM 617 N N . PRO A 1 78 ? 32.728 -0.291 18.590 1.00 10.83 78 PRO A N 1
ATOM 618 C CA . PRO A 1 78 ? 32.746 1.118 18.195 1.00 10.79 78 PRO A CA 1
ATOM 619 C C . PRO A 1 78 ? 33.490 1.339 16.875 1.00 11.17 78 PRO A C 1
ATOM 620 O O . PRO A 1 78 ? 34.434 0.615 16.548 1.00 10.23 78 PRO A O 1
ATOM 624 N N . GLU A 1 79 ? 33.046 2.323 16.101 1.00 11.93 79 GLU A N 1
ATOM 625 C CA . GLU A 1 79 ? 33.706 2.624 14.835 1.00 12.28 79 GLU A CA 1
ATOM 626 C C . GLU A 1 79 ? 35.066 3.262 15.119 1.00 13.24 79 GLU A C 1
ATOM 627 O O . GLU A 1 79 ? 35.985 3.188 14.301 1.00 13.90 79 GLU A O 1
ATOM 633 N N . ASP A 1 80 ? 35.173 3.874 16.296 1.00 14.73 80 ASP A N 1
ATOM 634 C CA . ASP A 1 80 ? 36.383 4.560 16.755 1.00 14.80 80 ASP A CA 1
ATOM 635 C C . ASP A 1 80 ? 37.688 3.942 16.288 1.00 15.02 80 ASP A C 1
ATOM 636 O O . ASP A 1 80 ? 37.918 2.746 16.465 1.00 13.03 80 ASP A O 1
ATOM 641 N N . ASP A 1 81 ? 38.544 4.781 15.710 1.00 14.38 81 ASP A N 1
ATOM 642 C CA . ASP A 1 81 ? 39.853 4.363 15.217 1.00 16.12 81 ASP A CA 1
ATOM 643 C C . ASP A 1 81 ? 39.800 3.120 14.335 1.00 15.41 81 ASP A C 1
ATOM 644 O O . ASP A 1 81 ? 40.732 2.314 14.327 1.00 15.05 81 ASP A O 1
ATOM 649 N N . PHE A 1 82 ? 38.705 2.977 13.594 1.00 13.29 82 PHE A N 1
ATOM 650 C CA . PHE A 1 82 ? 38.516 1.853 12.684 1.00 12.61 82 PHE A CA 1
ATOM 651 C C . PHE A 1 82 ? 38.517 0.485 13.363 1.00 11.25 82 PHE A C 1
ATOM 652 O O . PHE A 1 82 ? 38.886 -0.516 12.755 1.00 10.69 82 PHE A O 1
ATOM 660 N N . LEU A 1 83 ? 38.087 0.449 14.621 1.00 12.05 83 LEU A N 1
ATOM 661 C CA . LEU A 1 83 ? 38.028 -0.801 15.372 1.00 10.48 83 LEU A CA 1
ATOM 662 C C . LEU A 1 83 ? 36.995 -1.750 14.769 1.00 10.11 83 LEU A C 1
ATOM 663 O O . LEU A 1 83 ? 37.302 -2.907 14.484 1.00 10.26 83 LEU A O 1
ATOM 668 N N . LEU A 1 84 ? 35.768 -1.267 14.582 1.00 9.36 84 LEU A N 1
ATOM 669 C CA . LEU A 1 84 ? 34.719 -2.094 14.003 1.00 9.97 84 LEU A CA 1
ATOM 670 C C . LEU A 1 84 ? 35.189 -2.601 12.643 1.00 10.48 84 LEU A C 1
ATOM 671 O O . LEU A 1 84 ? 34.994 -3.765 12.295 1.00 11.64 84 LEU A O 1
ATOM 676 N N . TYR A 1 85 ? 35.817 -1.714 11.882 1.00 10.06 85 TYR A N 1
ATOM 677 C CA . TYR A 1 85 ? 36.331 -2.059 10.564 1.00 10.88 85 TYR A CA 1
ATOM 678 C C . TYR A 1 85 ? 37.337 -3.213 10.610 1.00 11.56 85 TYR A C 1
ATOM 679 O O . TYR A 1 85 ? 37.158 -4.230 9.930 1.00 11.10 85 TYR A O 1
ATOM 688 N N . THR A 1 86 ? 38.385 -3.065 11.416 1.00 10.41 86 THR A N 1
ATOM 689 C CA . THR A 1 86 ? 39.415 -4.097 11.492 1.00 10.84 86 THR A CA 1
ATOM 690 C C . THR A 1 86 ? 38.905 -5.434 12.016 1.00 10.74 86 THR A C 1
ATOM 691 O O . THR A 1 86 ? 39.279 -6.490 11.501 1.00 9.27 86 THR A O 1
ATOM 695 N N . LEU A 1 87 ? 38.036 -5.394 13.022 1.00 9.94 87 LEU A N 1
ATOM 696 C CA . LEU A 1 87 ? 37.494 -6.624 13.580 1.00 10.79 87 LEU A CA 1
ATOM 697 C C . LEU A 1 87 ? 36.654 -7.355 12.542 1.00 10.70 87 LEU A C 1
ATOM 698 O O . LEU A 1 87 ? 36.761 -8.575 12.386 1.00 10.37 87 LEU A O 1
ATOM 703 N N . THR A 1 88 ? 35.827 -6.607 11.820 1.00 10.95 88 TH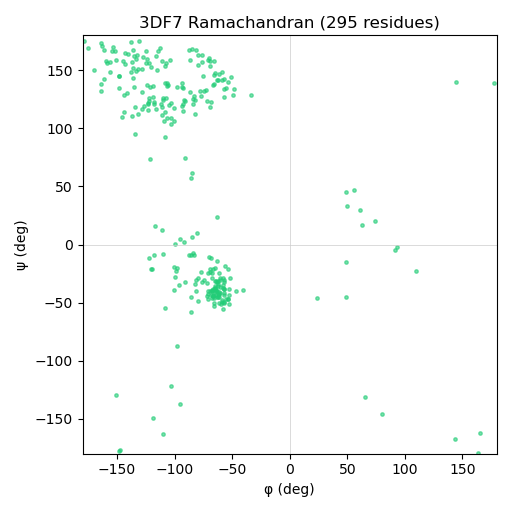R A N 1
ATOM 704 C CA . THR A 1 88 ? 34.972 -7.204 10.802 1.00 12.77 88 THR A CA 1
ATOM 705 C C . THR A 1 88 ? 35.791 -7.761 9.641 1.00 13.22 88 THR A C 1
ATOM 706 O O . THR A 1 88 ? 35.542 -8.872 9.170 1.00 15.61 88 THR A O 1
ATOM 710 N N . LYS A 1 89 ? 36.769 -6.988 9.185 1.00 14.40 89 LYS A N 1
ATOM 711 C CA . LYS A 1 89 ? 37.621 -7.409 8.076 1.00 16.14 89 LYS A CA 1
ATOM 712 C C . LYS A 1 89 ? 38.319 -8.725 8.417 1.00 16.75 89 LYS A C 1
ATOM 713 O O . LYS A 1 89 ? 38.492 -9.593 7.559 1.00 16.49 89 LYS A O 1
ATOM 719 N N . LYS A 1 90 ? 38.714 -8.864 9.677 1.00 16.37 90 LYS A N 1
ATOM 720 C CA . LYS A 1 90 ? 39.384 -10.069 10.152 1.00 17.33 90 LYS A CA 1
ATOM 721 C C . LYS A 1 90 ? 38.414 -11.246 10.140 1.00 16.55 90 LYS A C 1
ATOM 722 O O . LYS A 1 90 ? 38.749 -12.336 9.676 1.00 15.68 90 LYS A O 1
ATOM 728 N N . ALA A 1 91 ? 37.205 -11.017 10.641 1.00 14.79 91 ALA A N 1
ATOM 729 C CA . ALA A 1 91 ? 36.190 -12.063 10.695 1.00 15.47 91 ALA A CA 1
ATOM 730 C C . ALA A 1 91 ? 35.725 -12.535 9.312 1.00 14.33 91 ALA A C 1
ATOM 731 O O . ALA A 1 91 ? 35.478 -13.721 9.110 1.00 14.33 91 ALA A O 1
ATOM 733 N N . GLU A 1 92 ? 35.613 -11.610 8.364 1.00 15.65 92 GLU A N 1
ATOM 734 C CA . GLU A 1 92 ? 35.166 -11.945 7.012 1.00 17.47 92 GLU A CA 1
ATOM 735 C C . GLU A 1 92 ? 35.949 -13.091 6.380 1.00 18.90 92 GLU A C 1
ATOM 736 O O . GLU A 1 92 ? 35.431 -13.813 5.533 1.00 20.61 92 GLU A O 1
ATOM 742 N N . LYS A 1 93 ? 37.203 -13.240 6.789 1.00 21.26 93 LYS A N 1
ATOM 743 C CA . LYS A 1 93 ? 38.071 -14.281 6.256 1.00 23.98 93 LYS A CA 1
ATOM 744 C C . LYS A 1 93 ? 37.658 -15.681 6.711 1.00 23.28 93 LYS A C 1
ATOM 745 O O . LYS A 1 93 ? 38.154 -16.673 6.178 1.00 23.29 93 LYS A O 1
ATOM 751 N N . TYR A 1 94 ? 36.738 -15.765 7.673 1.00 20.08 94 TYR A N 1
ATOM 752 C CA . TYR A 1 94 ? 36.316 -17.062 8.201 1.00 19.72 94 TYR A CA 1
ATOM 753 C C . TYR A 1 94 ? 34.932 -17.591 7.854 1.00 19.95 94 TYR A C 1
ATOM 754 O O . TYR A 1 94 ? 34.805 -18.713 7.366 1.00 20.37 94 TYR A O 1
ATOM 763 N N . CYS A 1 95 ? 33.891 -16.807 8.120 1.00 18.90 95 CYS A N 1
ATOM 764 C CA . CYS A 1 95 ? 32.535 -17.271 7.845 1.00 17.94 95 CYS A CA 1
ATOM 765 C C . CYS A 1 95 ? 31.558 -16.174 7.442 1.00 16.45 95 CYS A C 1
ATOM 766 O O . CYS A 1 95 ? 31.935 -15.010 7.310 1.00 16.90 95 CYS A O 1
ATOM 769 N N . GLU A 1 96 ? 30.299 -16.561 7.247 1.00 16.14 96 GLU A N 1
ATOM 770 C CA . GLU A 1 96 ? 29.263 -15.622 6.836 1.00 16.36 96 GLU A CA 1
ATOM 771 C C . GLU A 1 96 ? 29.142 -14.469 7.821 1.00 15.23 96 GLU A C 1
ATOM 772 O O . GLU A 1 96 ? 29.256 -14.655 9.030 1.00 15.20 96 GLU A O 1
ATOM 778 N N . ASN A 1 97 ? 28.895 -13.282 7.284 1.00 12.90 97 ASN A N 1
ATOM 779 C CA . ASN A 1 97 ? 28.758 -12.068 8.083 1.00 12.52 97 ASN A CA 1
ATOM 780 C C . ASN A 1 97 ? 27.283 -11.675 8.168 1.00 12.30 97 ASN A C 1
ATOM 781 O O . ASN A 1 97 ? 26.645 -11.438 7.142 1.00 13.25 97 ASN A O 1
ATOM 786 N N . LEU A 1 98 ? 26.741 -11.615 9.382 1.00 9.70 98 LEU A N 1
ATOM 787 C CA . LEU A 1 98 ? 25.343 -11.225 9.562 1.00 10.35 98 LEU A CA 1
ATOM 788 C C . LEU A 1 98 ? 25.242 -9.705 9.592 1.00 8.85 98 LEU A C 1
ATOM 789 O O . LEU A 1 98 ? 24.145 -9.145 9.595 1.00 9.11 98 LEU A O 1
ATOM 794 N N . GLY A 1 99 ? 26.402 -9.054 9.615 1.00 9.19 99 GLY A N 1
ATOM 795 C CA . GLY A 1 99 ? 26.472 -7.602 9.638 1.00 8.97 99 GLY A CA 1
ATOM 796 C C . GLY A 1 99 ? 26.994 -7.043 8.326 1.00 9.58 99 GLY A C 1
ATOM 797 O O . GLY A 1 99 ? 27.016 -7.744 7.312 1.00 10.25 99 GLY A O 1
ATOM 798 N N . SER A 1 100 ? 27.426 -5.786 8.341 1.00 8.70 100 SER A N 1
ATOM 799 C CA . SER A 1 100 ? 27.928 -5.128 7.138 1.00 9.22 100 SER A CA 1
ATOM 800 C C . SER A 1 100 ? 29.365 -5.493 6.770 1.00 9.24 100 SER A C 1
ATOM 801 O O . SER A 1 100 ? 30.159 -5.868 7.632 1.00 9.89 100 SER A O 1
ATOM 804 N N . SER A 1 101 ? 29.693 -5.374 5.484 1.00 9.06 101 SER A N 1
ATOM 805 C CA . SER A 1 101 ? 31.038 -5.687 5.001 1.00 9.60 101 SER A CA 1
ATOM 806 C C . SER A 1 101 ? 32.043 -4.656 5.503 1.00 10.21 101 SER A C 1
ATOM 807 O O . SER A 1 101 ? 31.681 -3.511 5.775 1.00 10.22 101 SER A O 1
ATOM 810 N N . SER A 1 102 ? 33.307 -5.055 5.624 1.00 10.14 102 SER A N 1
ATOM 811 C CA . SER A 1 102 ? 34.339 -4.132 6.091 1.00 9.71 102 SER A CA 1
ATOM 812 C C . SER A 1 102 ? 34.460 -2.970 5.106 1.00 11.29 102 SER A C 1
ATOM 813 O O . SER A 1 102 ? 34.775 -1.844 5.493 1.00 9.98 102 SER A O 1
ATOM 816 N N . ARG A 1 103 ? 34.200 -3.249 3.832 1.00 13.33 103 ARG A N 1
ATOM 817 C CA . ARG A 1 103 ? 34.262 -2.227 2.790 1.00 14.91 103 ARG A CA 1
ATOM 818 C C . ARG A 1 103 ? 33.288 -1.087 3.121 1.00 14.03 103 ARG A C 1
ATOM 819 O O . ARG A 1 103 ? 33.648 0.090 3.088 1.00 12.59 103 ARG A O 1
ATOM 827 N N . ALA A 1 104 ? 32.051 -1.450 3.440 1.00 11.61 104 ALA A N 1
ATOM 828 C CA . ALA A 1 104 ? 31.025 -0.470 3.783 1.00 10.27 104 ALA A CA 1
ATOM 829 C C . ALA A 1 104 ? 31.341 0.233 5.105 1.00 12.03 104 ALA A C 1
ATOM 830 O O . ALA A 1 104 ? 31.137 1.440 5.242 1.00 10.29 104 ALA A O 1
ATOM 832 N N . ILE A 1 105 ? 31.846 -0.528 6.072 1.00 9.86 105 ILE A N 1
ATOM 833 C CA . ILE A 1 105 ? 32.182 0.018 7.383 1.00 9.79 105 ILE A CA 1
ATOM 834 C C . ILE A 1 105 ? 33.317 1.036 7.304 1.00 10.90 105 ILE A C 1
ATOM 835 O O . ILE A 1 105 ? 33.359 1.986 8.084 1.00 10.68 105 ILE A O 1
ATOM 840 N N . ALA A 1 106 ? 34.231 0.851 6.358 1.00 10.17 106 ALA A N 1
ATOM 841 C CA . ALA A 1 106 ? 35.337 1.789 6.208 1.00 10.84 106 ALA A CA 1
ATOM 842 C C . ALA A 1 106 ? 34.797 3.166 5.828 1.00 11.74 106 ALA A C 1
ATOM 843 O O . ALA A 1 106 ? 35.361 4.189 6.212 1.00 11.58 106 ALA A O 1
ATOM 845 N N . VAL A 1 107 ? 33.698 3.186 5.082 1.00 10.72 107 VAL A N 1
ATOM 846 C CA . VAL A 1 107 ? 33.087 4.446 4.661 1.00 12.77 107 VAL A CA 1
ATOM 847 C C . VAL A 1 107 ? 32.254 5.076 5.775 1.00 12.00 107 VAL A C 1
ATOM 848 O O . VAL A 1 107 ? 32.397 6.264 6.068 1.00 12.60 107 VAL A O 1
ATOM 852 N N . THR A 1 108 ? 31.389 4.280 6.400 1.00 11.20 108 THR A N 1
ATOM 853 C CA . THR A 1 108 ? 30.535 4.797 7.468 1.00 11.69 108 THR A CA 1
ATOM 854 C C . THR A 1 108 ? 31.305 5.162 8.735 1.00 13.17 108 THR A C 1
ATOM 855 O O . THR A 1 108 ? 30.821 5.947 9.550 1.00 14.45 108 THR A O 1
ATOM 859 N N . SER A 1 109 ? 32.504 4.604 8.894 1.00 13.86 109 SER A N 1
ATOM 860 C CA . SER A 1 109 ? 33.326 4.872 10.074 1.00 16.65 109 SER A CA 1
ATOM 861 C C . SER A 1 109 ? 34.017 6.230 10.036 1.00 18.53 109 SER A C 1
ATOM 862 O O . SER A 1 109 ? 34.383 6.780 11.078 1.00 19.71 109 SER A O 1
ATOM 865 N N . ASP A 1 110 ? 34.209 6.754 8.830 1.00 15.94 110 ASP A N 1
ATOM 866 C CA . ASP A 1 110 ? 34.851 8.047 8.644 1.00 16.25 110 ASP A CA 1
ATOM 867 C C . ASP A 1 110 ? 33.774 9.027 8.194 1.00 14.52 110 ASP A C 1
ATOM 868 O O . ASP A 1 110 ? 33.325 8.975 7.052 1.00 12.46 110 ASP A O 1
ATOM 873 N N . LYS A 1 111 ? 33.371 9.921 9.088 1.00 13.41 111 LYS A N 1
ATOM 874 C CA . LYS A 1 111 ? 32.321 10.886 8.775 1.00 13.04 111 LYS A CA 1
ATOM 875 C C . LYS A 1 111 ? 32.623 11.748 7.551 1.00 12.08 111 LYS A C 1
ATOM 876 O O . LYS A 1 111 ? 31.707 12.167 6.844 1.00 10.46 111 LYS A O 1
ATOM 882 N N . TRP A 1 112 ? 33.899 12.022 7.297 1.00 10.71 112 TRP A N 1
ATOM 883 C CA . TRP A 1 112 ? 34.238 12.832 6.132 1.00 10.69 112 TRP A CA 1
ATOM 884 C C . TRP A 1 112 ? 33.989 12.029 4.863 1.00 12.01 112 TRP A C 1
ATOM 885 O O . TRP A 1 112 ? 33.459 12.547 3.881 1.00 12.12 112 TRP A O 1
ATOM 896 N N . GLU A 1 113 ? 34.380 10.760 4.883 1.00 9.66 113 GLU A N 1
ATOM 897 C CA . GLU A 1 113 ? 34.169 9.899 3.730 1.00 11.61 113 GLU A CA 1
ATOM 898 C C . GLU A 1 113 ? 32.666 9.667 3.552 1.00 11.82 113 GLU A C 1
ATOM 899 O O . GLU A 1 113 ? 32.163 9.646 2.432 1.00 9.97 113 GLU A O 1
ATOM 905 N N . LEU A 1 114 ? 31.948 9.510 4.658 1.00 10.21 114 LEU A N 1
ATOM 906 C CA . LEU A 1 114 ? 30.508 9.289 4.572 1.00 10.86 114 LEU A CA 1
ATOM 907 C C . LEU A 1 114 ? 29.829 10.517 3.977 1.00 9.26 114 LEU A C 1
ATOM 908 O O . LEU A 1 114 ? 28.912 10.395 3.170 1.00 10.54 114 LEU A O 1
ATOM 913 N N . TYR A 1 115 ? 30.279 11.700 4.379 1.00 9.23 115 TYR A N 1
ATOM 914 C CA . TYR A 1 115 ? 29.712 12.939 3.855 1.00 8.94 115 TYR A CA 1
ATOM 915 C C . TYR A 1 115 ? 29.830 12.979 2.326 1.00 8.06 115 TYR A C 1
ATOM 916 O O . TYR A 1 115 ? 28.853 13.241 1.620 1.00 8.08 115 TYR A O 1
ATOM 925 N N . LYS A 1 116 ? 31.026 12.715 1.812 1.00 8.77 116 LYS A N 1
ATOM 926 C CA . LYS A 1 116 ? 31.232 12.738 0.364 1.00 11.18 116 LYS A CA 1
ATOM 927 C C . LYS A 1 116 ? 30.423 11.653 -0.337 1.00 11.69 116 LYS A C 1
ATOM 928 O O . LYS A 1 116 ? 29.990 11.826 -1.476 1.00 13.51 116 LYS A O 1
ATOM 934 N N . LYS A 1 117 ? 30.212 10.535 0.348 1.00 12.66 117 LYS A N 1
ATOM 935 C CA . LYS A 1 117 ? 29.458 9.430 -0.230 1.00 12.33 117 LYS A CA 1
ATOM 936 C C . LYS A 1 117 ? 27.969 9.758 -0.345 1.00 12.25 117 LYS A C 1
ATOM 937 O O . LYS A 1 117 ? 27.332 9.439 -1.345 1.00 12.06 117 LYS A O 1
ATOM 943 N N . LEU A 1 118 ? 27.427 10.420 0.673 1.00 10.50 118 LEU A N 1
ATOM 944 C CA . LEU A 1 118 ? 26.002 10.750 0.706 1.00 9.60 118 LEU A CA 1
ATOM 945 C C . LEU A 1 118 ? 25.518 12.082 0.126 1.00 11.05 118 LEU A C 1
ATOM 946 O O . LEU A 1 118 ? 24.404 12.155 -0.402 1.00 10.63 118 LEU A O 1
ATOM 951 N N . ARG A 1 119 ? 26.340 13.125 0.219 1.00 12.64 119 ARG A N 1
ATOM 952 C CA . ARG A 1 119 ? 25.936 14.468 -0.209 1.00 13.93 119 ARG A CA 1
ATOM 953 C C . ARG A 1 119 ? 25.115 14.651 -1.481 1.00 16.00 119 ARG A C 1
ATOM 954 O O . ARG A 1 119 ? 24.215 15.493 -1.510 1.00 16.93 119 ARG A O 1
ATOM 962 N N . GLY A 1 120 ? 25.399 13.886 -2.526 1.00 16.03 120 GLY A N 1
ATOM 963 C CA . GLY A 1 120 ? 24.630 14.053 -3.748 1.00 18.57 120 GLY A CA 1
ATOM 964 C C . GLY A 1 120 ? 23.471 13.086 -3.886 1.00 19.77 120 GLY A C 1
ATOM 965 O O . GLY A 1 120 ? 22.773 13.082 -4.903 1.00 22.23 120 GLY A O 1
ATOM 966 N N . GLU A 1 121 ? 23.239 12.287 -2.852 1.00 17.03 121 GLU A N 1
ATOM 967 C CA . GLU A 1 121 ? 22.185 11.280 -2.890 1.00 17.94 121 GLU A CA 1
ATOM 968 C C . GLU A 1 121 ? 21.087 11.430 -1.842 1.00 16.17 121 GLU A C 1
ATOM 969 O O . GLU A 1 121 ? 19.992 10.893 -2.007 1.00 15.88 121 GLU A O 1
ATOM 975 N N . VAL A 1 122 ? 21.385 12.141 -0.761 1.00 13.22 122 VAL A N 1
ATOM 976 C CA . VAL A 1 122 ? 20.410 12.341 0.306 1.00 12.43 122 VAL A CA 1
ATOM 977 C C . VAL A 1 122 ? 20.765 13.609 1.075 1.00 12.30 122 VAL A C 1
ATOM 978 O O . VAL A 1 122 ? 21.909 14.059 1.050 1.00 9.84 122 VAL A O 1
ATOM 982 N N . GLN A 1 123 ? 19.784 14.196 1.749 1.00 10.09 123 GLN A N 1
ATOM 983 C CA . GLN A 1 123 ? 20.035 15.421 2.489 1.00 11.16 123 GLN A CA 1
ATOM 984 C C . GLN A 1 123 ? 20.942 15.217 3.693 1.00 10.94 123 GLN A C 1
ATOM 985 O O . GLN A 1 123 ? 20.647 14.402 4.568 1.00 10.86 123 GLN A O 1
ATOM 991 N N . VAL A 1 124 ? 22.050 15.955 3.725 1.00 10.05 124 VAL A N 1
ATOM 992 C CA . VAL A 1 124 ? 22.989 15.899 4.841 1.00 9.64 124 VAL A CA 1
ATOM 993 C C . VAL A 1 124 ? 23.337 17.335 5.223 1.00 10.07 124 VAL A C 1
ATOM 994 O O . VAL A 1 124 ? 23.150 18.261 4.434 1.00 9.61 124 VAL A O 1
ATOM 998 N N . PRO A 1 125 ? 23.830 17.545 6.447 1.00 10.25 125 PRO A N 1
ATOM 999 C CA . PRO A 1 125 ? 24.174 18.912 6.840 1.00 11.89 125 PRO A CA 1
ATOM 1000 C C . PRO A 1 125 ? 25.492 19.352 6.206 1.00 13.17 125 PRO A C 1
ATOM 1001 O O . PRO A 1 125 ? 26.307 18.514 5.810 1.00 13.41 125 PRO A O 1
ATOM 1005 N N . GLN A 1 126 ? 25.695 20.660 6.086 1.00 12.76 126 GLN A N 1
ATOM 1006 C CA . GLN A 1 126 ? 26.943 21.153 5.521 1.00 13.04 126 GLN A CA 1
ATOM 1007 C C . GLN A 1 126 ? 28.056 20.548 6.362 1.00 12.53 126 GLN A C 1
ATOM 1008 O O . GLN A 1 126 ? 27.968 20.534 7.590 1.00 11.53 126 GLN A O 1
ATOM 1014 N N . THR A 1 127 ? 29.091 20.039 5.703 1.00 12.00 127 THR A N 1
ATOM 1015 C CA . THR A 1 127 ? 30.216 19.422 6.401 1.00 11.70 127 THR A CA 1
ATOM 1016 C C . THR A 1 127 ? 31.527 19.890 5.780 1.00 11.88 127 THR A C 1
ATOM 1017 O O . THR A 1 127 ? 31.618 20.059 4.563 1.00 11.81 127 THR A O 1
ATOM 1021 N N . SER A 1 128 ? 32.541 20.088 6.616 1.00 11.37 128 SER A N 1
ATOM 1022 C CA . SER A 1 128 ? 33.833 20.563 6.134 1.00 11.14 128 SER A CA 1
ATOM 1023 C C . SER A 1 128 ? 34.973 20.117 7.044 1.00 11.46 128 SER A C 1
ATOM 1024 O O . SER A 1 128 ? 34.741 19.586 8.128 1.00 11.88 128 SER A O 1
ATOM 1027 N N . LEU A 1 129 ? 36.206 20.325 6.590 1.00 11.69 129 LEU A N 1
ATOM 1028 C CA . LEU A 1 129 ? 37.376 19.963 7.383 1.00 12.12 129 LEU A CA 1
ATOM 1029 C C . LEU A 1 129 ? 37.905 21.223 8.070 1.00 12.47 129 LEU A C 1
ATOM 1030 O O . LEU A 1 129 ? 38.906 21.192 8.790 1.00 13.82 129 LEU A O 1
ATOM 1035 N N . ARG A 1 130 ? 37.216 22.332 7.828 1.00 14.13 130 ARG A N 1
ATOM 1036 C CA . ARG A 1 130 ? 37.565 23.619 8.413 1.00 14.48 130 ARG A CA 1
ATOM 1037 C C . ARG A 1 130 ? 36.287 24.293 8.908 1.00 13.21 130 ARG A C 1
ATOM 1038 O O . ARG A 1 130 ? 35.188 23.853 8.585 1.00 12.73 130 ARG A O 1
ATOM 1046 N N . PRO A 1 131 ? 36.412 25.364 9.710 1.00 13.90 131 PRO A N 1
ATOM 1047 C CA . PRO A 1 131 ? 35.220 26.050 10.219 1.00 12.69 131 PRO A CA 1
ATOM 1048 C C . PRO A 1 131 ? 34.211 26.413 9.134 1.00 13.78 131 PRO A C 1
ATOM 1049 O O . PRO A 1 131 ? 34.586 26.742 8.009 1.00 13.68 131 PRO A O 1
ATOM 1053 N N . LEU A 1 132 ? 32.930 26.332 9.479 1.00 14.77 132 LEU A N 1
ATOM 1054 C CA . LEU A 1 132 ? 31.854 26.669 8.554 1.00 14.91 132 LEU A CA 1
ATOM 1055 C C . LEU A 1 132 ? 31.300 28.038 8.932 1.00 16.32 132 LEU A C 1
ATOM 1056 O O . LEU A 1 132 ? 31.461 28.481 10.067 1.00 16.21 132 LEU A O 1
ATOM 1061 N N . ASP A 1 133 ? 30.647 28.704 7.986 1.00 18.17 133 ASP A N 1
ATOM 1062 C CA . ASP A 1 133 ? 30.068 30.013 8.259 1.00 19.66 133 ASP A CA 1
ATOM 1063 C C . ASP A 1 133 ? 28.787 29.863 9.064 1.00 18.80 133 ASP A C 1
ATOM 1064 O O . ASP A 1 133 ? 28.456 30.717 9.881 1.00 19.12 133 ASP A O 1
ATOM 1069 N N . CYS A 1 134 ? 28.070 28.770 8.829 1.00 18.14 134 CYS A N 1
ATOM 1070 C CA . CYS A 1 134 ? 26.826 28.504 9.543 1.00 17.13 134 CYS A CA 1
ATOM 1071 C C . CYS A 1 134 ? 27.140 27.942 10.925 1.00 16.71 134 CYS A C 1
ATOM 1072 O O . CYS A 1 134 ? 28.256 27.497 11.177 1.00 15.70 134 CYS A O 1
ATOM 1075 N N . LYS A 1 135 ? 26.156 27.973 11.819 1.00 14.03 135 LYS A N 1
ATOM 1076 C CA . LYS A 1 135 ? 26.343 27.426 13.156 1.00 13.10 135 LYS A CA 1
ATOM 1077 C C . LYS A 1 135 ? 26.758 25.971 12.981 1.00 13.26 135 LYS A C 1
ATOM 1078 O O . LYS A 1 135 ? 26.079 25.201 12.293 1.00 12.72 135 LYS A O 1
ATOM 1084 N N . PHE A 1 136 ? 27.874 25.596 13.597 1.00 13.25 136 PHE A N 1
ATOM 1085 C CA . PHE A 1 136 ? 28.373 24.234 13.469 1.00 14.09 136 PHE A CA 1
ATOM 1086 C C . PHE A 1 136 ? 28.989 23.713 14.758 1.00 14.32 136 PHE A C 1
ATOM 1087 O O . PHE A 1 136 ? 29.279 24.473 15.679 1.00 14.64 136 PHE A O 1
ATOM 1095 N N . ILE A 1 137 ? 29.167 22.401 14.818 1.00 14.85 137 ILE A N 1
ATOM 1096 C CA . ILE A 1 137 ? 29.793 21.766 15.965 1.00 14.17 137 ILE A CA 1
ATOM 1097 C C . ILE A 1 137 ? 30.903 20.923 15.370 1.00 14.75 137 ILE A C 1
ATOM 1098 O O . ILE A 1 137 ? 30.893 20.642 14.172 1.00 13.36 137 ILE A O 1
ATOM 1103 N N . ILE A 1 138 ? 31.874 20.539 16.185 1.00 13.49 138 ILE A N 1
ATOM 1104 C CA . ILE A 1 138 ? 32.946 19.704 15.676 1.00 12.68 138 ILE A CA 1
ATOM 1105 C C . ILE A 1 138 ? 32.778 18.306 16.244 1.00 12.30 138 ILE A C 1
ATOM 1106 O O . ILE A 1 138 ? 32.170 18.124 17.297 1.00 11.92 138 ILE A O 1
ATOM 1111 N N . LYS A 1 139 ? 33.290 17.317 15.524 1.00 12.64 139 LYS A N 1
ATOM 1112 C CA . LYS A 1 139 ? 33.221 15.938 15.982 1.00 14.61 139 LYS A CA 1
ATOM 1113 C C . LYS A 1 139 ? 34.339 15.133 15.336 1.00 13.84 139 LYS A C 1
ATOM 1114 O O . LYS A 1 139 ? 34.761 15.429 14.218 1.00 12.42 139 LYS A O 1
ATOM 1120 N N . PRO A 1 140 ? 34.857 14.121 16.047 1.00 13.28 140 PRO A N 1
ATOM 1121 C CA . PRO A 1 140 ? 35.939 13.292 15.508 1.00 12.95 140 PRO A CA 1
ATOM 1122 C C . PRO A 1 140 ? 35.509 12.616 14.211 1.00 13.36 140 PRO A C 1
ATOM 1123 O O . PRO A 1 140 ? 34.361 12.190 14.088 1.00 13.47 140 PRO A O 1
ATOM 1127 N N . ARG A 1 141 ? 36.418 12.526 13.243 1.00 13.15 141 ARG A N 1
ATOM 1128 C CA . ARG A 1 141 ? 36.092 11.881 11.974 1.00 16.49 141 ARG A CA 1
ATOM 1129 C C . ARG A 1 141 ? 35.645 10.444 12.214 1.00 18.48 141 ARG A C 1
ATOM 1130 O O . ARG A 1 141 ? 34.774 9.937 11.514 1.00 17.56 141 ARG A O 1
ATOM 1138 N N . THR A 1 142 ? 36.235 9.791 13.212 1.00 22.26 142 THR A N 1
ATOM 1139 C CA . THR A 1 142 ? 35.862 8.417 13.543 1.00 25.86 142 THR A CA 1
ATOM 1140 C C . THR A 1 142 ? 35.515 8.376 15.028 1.00 28.62 142 THR A C 1
ATOM 1141 O O . THR A 1 142 ? 36.352 8.673 15.877 1.00 30.89 142 THR A O 1
ATOM 1145 N N . ALA A 1 143 ? 34.277 8.013 15.335 1.00 30.86 143 ALA A N 1
ATOM 1146 C CA . ALA A 1 143 ? 33.822 7.945 16.718 1.00 33.25 143 ALA A CA 1
ATOM 1147 C C . ALA A 1 143 ? 32.356 7.567 16.738 1.00 35.03 143 ALA A C 1
ATOM 1148 O O . ALA A 1 143 ? 31.573 8.062 15.929 1.00 35.98 143 ALA A O 1
ATOM 1150 N N . CYS A 1 144 ? 31.980 6.695 17.668 1.00 36.70 144 CYS A N 1
ATOM 1151 C CA . CYS A 1 144 ? 30.593 6.257 17.769 1.00 39.43 144 CYS A CA 1
ATOM 1152 C C . CYS A 1 144 ? 29.752 7.297 18.506 1.00 38.52 144 CYS A C 1
ATOM 1153 O O . CYS A 1 144 ? 29.784 8.483 18.172 1.00 38.77 144 CYS A O 1
ATOM 1156 N N . ILE A 1 149 ? 32.367 15.793 20.821 1.00 25.71 149 ILE A N 1
ATOM 1157 C CA . ILE A 1 149 ? 31.476 16.648 20.046 1.00 24.33 149 ILE A CA 1
ATOM 1158 C C . ILE A 1 149 ? 31.109 17.905 20.826 1.00 22.50 149 ILE A C 1
ATOM 1159 O O . ILE A 1 149 ? 30.873 17.852 22.032 1.00 21.21 149 ILE A O 1
ATOM 1164 N N . GLY A 1 150 ? 31.059 19.035 20.130 1.00 19.80 150 GLY A N 1
ATOM 1165 C CA . GLY A 1 150 ? 30.712 20.281 20.785 1.00 19.50 150 GLY A CA 1
ATOM 1166 C C . GLY A 1 150 ? 31.078 21.500 19.965 1.00 18.63 150 GLY A C 1
ATOM 1167 O O . GLY A 1 150 ? 31.602 21.386 18.855 1.00 18.17 150 GLY A O 1
ATOM 1168 N N . PHE A 1 151 ? 30.795 22.676 20.512 1.00 18.74 151 PHE A N 1
ATOM 1169 C CA . PHE A 1 151 ? 31.111 23.924 19.835 1.00 18.75 151 PHE A CA 1
ATOM 1170 C C . PHE A 1 151 ? 32.607 24.186 19.928 1.00 19.14 151 PHE A C 1
ATOM 1171 O O . PHE A 1 151 ? 33.248 23.863 20.930 1.00 19.89 151 PHE A O 1
ATOM 1179 N N . SER A 1 152 ? 33.159 24.769 18.872 1.00 19.08 152 SER A N 1
ATOM 1180 C CA . SER A 1 152 ? 34.577 25.089 18.824 1.00 19.48 152 SER A CA 1
ATOM 1181 C C . SER A 1 152 ? 34.812 26.086 17.701 1.00 20.88 152 SER A C 1
ATOM 1182 O O . SER A 1 152 ? 34.234 25.961 16.624 1.00 19.82 152 SER A O 1
ATOM 1185 N N . ASP A 1 153 ? 35.650 27.083 17.954 1.00 21.73 153 ASP A N 1
ATOM 1186 C CA . ASP A 1 153 ? 35.932 28.079 16.933 1.00 23.77 153 ASP A CA 1
ATOM 1187 C C . ASP A 1 153 ? 36.788 27.475 15.830 1.00 23.38 153 ASP A C 1
ATOM 1188 O O . ASP A 1 153 ? 36.654 27.839 14.665 1.00 23.77 153 ASP A O 1
ATOM 1193 N N . GLU A 1 154 ? 37.660 26.541 16.197 1.00 22.06 154 GLU A N 1
ATOM 1194 C CA . GLU A 1 154 ? 38.531 25.898 15.218 1.00 22.28 154 GLU A CA 1
ATOM 1195 C C . GLU A 1 154 ? 38.246 24.406 15.092 1.00 19.88 154 GLU A C 1
ATOM 1196 O O . GLU A 1 154 ? 37.608 23.805 15.955 1.00 20.49 154 GLU A O 1
ATOM 1202 N N . VAL A 1 155 ? 38.716 23.814 14.000 1.00 17.87 155 VAL A N 1
ATOM 1203 C CA . VAL A 1 155 ? 38.534 22.388 13.776 1.00 17.71 155 VAL A CA 1
ATOM 1204 C C . VAL A 1 155 ? 39.879 21.701 13.993 1.00 17.58 155 VAL A C 1
ATOM 1205 O O . VAL A 1 155 ? 40.799 21.850 13.190 1.00 15.06 155 VAL A O 1
ATOM 1209 N N . PRO A 1 156 ? 40.016 20.944 15.089 1.00 18.45 156 PRO A N 1
ATOM 1210 C CA . PRO A 1 156 ? 41.293 20.267 15.333 1.00 19.97 156 PRO A CA 1
ATOM 1211 C C . PRO A 1 156 ? 41.545 19.150 14.322 1.00 21.62 156 PRO A C 1
ATOM 1212 O O . PRO A 1 156 ? 40.608 18.636 13.706 1.00 20.06 156 PRO A O 1
ATOM 1216 N N . ASP A 1 157 ? 42.812 18.783 14.153 1.00 22.90 157 ASP A N 1
ATOM 1217 C CA . ASP A 1 157 ? 43.184 17.722 13.226 1.00 23.95 157 ASP A CA 1
ATOM 1218 C C . ASP A 1 157 ? 42.452 16.443 13.603 1.00 22.93 157 ASP A C 1
ATOM 1219 O O . ASP A 1 157 ? 42.408 16.070 14.774 1.00 24.42 157 ASP A O 1
ATOM 1224 N N . GLY A 1 158 ? 41.872 15.777 12.613 1.00 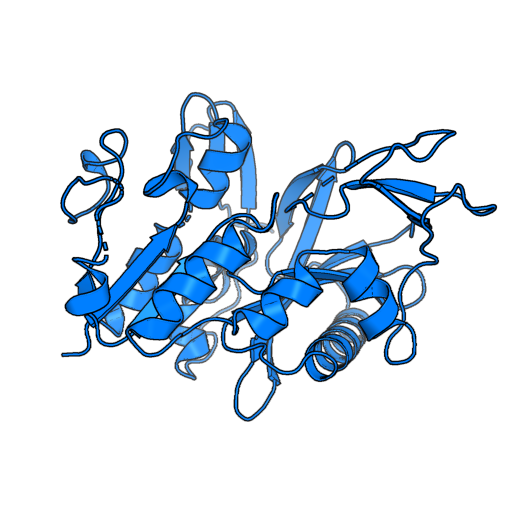19.49 158 GLY A N 1
ATOM 1225 C CA . GLY A 1 158 ? 41.153 14.546 12.887 1.00 19.58 158 GLY A CA 1
ATOM 1226 C C . GLY A 1 158 ? 39.665 14.751 13.118 1.00 17.79 158 GLY A C 1
ATOM 1227 O O . GLY A 1 158 ? 38.934 13.786 13.322 1.00 18.64 158 GLY A O 1
ATOM 1228 N N . HIS A 1 159 ? 39.219 16.005 13.091 1.00 16.44 159 HIS A N 1
ATOM 1229 C CA . HIS A 1 159 ? 37.806 16.328 13.291 1.00 16.58 159 HIS A CA 1
ATOM 1230 C C . HIS A 1 159 ? 37.190 16.920 12.030 1.00 17.02 159 HIS A C 1
ATOM 1231 O O . HIS A 1 159 ? 37.892 17.304 11.093 1.00 16.47 159 HIS A O 1
ATOM 1238 N N . ILE A 1 160 ? 35.865 16.987 12.011 1.00 15.14 160 ILE A N 1
ATOM 1239 C CA . ILE A 1 160 ? 35.167 17.608 10.898 1.00 14.71 160 ILE A CA 1
ATOM 1240 C C . ILE A 1 160 ? 34.295 18.683 11.521 1.00 14.01 160 ILE A C 1
ATOM 1241 O O . ILE A 1 160 ? 34.016 18.650 12.723 1.00 13.15 160 ILE A O 1
ATOM 1246 N N . ALA A 1 161 ? 33.896 19.649 10.707 1.00 12.67 161 ALA A N 1
ATOM 1247 C CA . ALA A 1 161 ? 33.011 20.707 11.151 1.00 12.17 161 ALA A CA 1
ATOM 1248 C C . ALA A 1 161 ? 31.690 20.317 10.509 1.00 12.12 161 ALA A C 1
ATOM 1249 O O . ALA A 1 161 ? 31.669 19.900 9.350 1.00 11.46 161 ALA A O 1
ATOM 1251 N N . GLN A 1 162 ? 30.595 20.421 11.251 1.00 12.14 162 GLN A N 1
ATOM 1252 C CA . GLN A 1 162 ? 29.308 20.063 10.681 1.00 13.30 162 GLN A CA 1
ATOM 1253 C C . GLN A 1 162 ? 28.181 20.944 11.170 1.00 13.90 162 GLN A C 1
ATOM 1254 O O . GLN A 1 162 ? 27.999 21.150 12.372 1.00 13.46 162 GLN A O 1
ATOM 1260 N N . GLU A 1 163 ? 27.430 21.464 10.208 1.00 14.27 163 GLU A N 1
ATOM 1261 C CA . GLU A 1 163 ? 26.290 22.324 10.479 1.00 13.92 163 GLU A CA 1
ATOM 1262 C C . GLU A 1 163 ? 25.386 21.703 11.535 1.00 13.85 163 GLU A C 1
ATOM 1263 O O . GLU A 1 163 ? 25.068 20.513 11.481 1.00 13.37 163 GLU A O 1
ATOM 1269 N N . PHE A 1 164 ? 24.981 22.512 12.507 1.00 13.78 164 PHE A N 1
ATOM 1270 C CA . PHE A 1 164 ? 24.104 22.029 13.561 1.00 13.62 164 PHE A CA 1
ATOM 1271 C C . PHE A 1 164 ? 22.674 22.096 13.058 1.00 13.91 164 PHE A C 1
ATOM 1272 O O . PHE A 1 164 ? 22.205 23.153 12.625 1.00 13.59 164 PHE A O 1
ATOM 1280 N N . ILE A 1 165 ? 21.982 20.967 13.107 1.00 12.23 165 ILE A N 1
ATOM 1281 C CA . ILE A 1 165 ? 20.602 20.915 12.660 1.00 13.22 165 ILE A CA 1
ATOM 1282 C C . ILE A 1 165 ? 19.701 20.903 13.889 1.00 14.62 165 ILE A C 1
ATOM 1283 O O . ILE A 1 165 ? 19.804 20.019 14.736 1.00 13.87 165 ILE A O 1
ATOM 1288 N N . GLU A 1 166 ? 18.820 21.891 13.978 1.00 16.28 166 GLU A N 1
ATOM 1289 C CA . GLU A 1 166 ? 17.911 22.002 15.111 1.00 17.18 166 GLU A CA 1
ATOM 1290 C C . GLU A 1 166 ? 16.588 21.311 14.814 1.00 17.30 166 GLU A C 1
ATOM 1291 O O . GLU A 1 166 ? 15.901 21.656 13.854 1.00 15.63 166 GLU A O 1
ATOM 1297 N N . GLY A 1 167 ? 16.238 20.331 15.640 1.00 15.27 167 GLY A N 1
ATOM 1298 C CA . GLY A 1 167 ? 14.991 19.619 15.438 1.00 16.52 167 GLY A CA 1
ATOM 1299 C C . GLY A 1 167 ? 14.898 18.324 16.216 1.00 15.80 167 GLY A C 1
ATOM 1300 O O . GLY A 1 167 ? 15.642 18.098 17.163 1.00 18.44 167 GLY A O 1
ATOM 1301 N N . ILE A 1 168 ? 13.971 17.469 15.802 1.00 17.44 168 ILE A N 1
ATOM 1302 C CA . ILE A 1 168 ? 13.752 16.178 16.445 1.00 18.27 168 ILE A CA 1
ATOM 1303 C C . ILE A 1 168 ? 14.912 15.237 16.125 1.00 16.82 168 ILE A C 1
ATOM 1304 O O . ILE A 1 168 ? 15.207 15.000 14.951 1.00 15.15 168 ILE A O 1
ATOM 1309 N N . ASN A 1 169 ? 15.571 14.711 17.158 1.00 14.43 169 ASN A N 1
ATOM 1310 C CA . ASN A 1 169 ? 16.681 13.778 16.958 1.00 14.62 169 ASN A CA 1
ATOM 1311 C C . ASN A 1 169 ? 16.139 12.358 16.935 1.00 12.49 169 ASN A C 1
ATOM 1312 O O . ASN A 1 169 ? 15.495 11.914 17.882 1.00 12.69 169 ASN A O 1
ATOM 1317 N N . LEU A 1 170 ? 16.411 11.647 15.848 1.00 9.81 170 LEU A N 1
ATOM 1318 C CA . LEU A 1 170 ? 15.905 10.292 15.679 1.00 12.31 170 LEU A CA 1
ATOM 1319 C C . LEU A 1 170 ? 16.939 9.337 15.104 1.00 11.78 170 LEU A C 1
ATOM 1320 O O . LEU A 1 170 ? 18.045 9.733 14.734 1.00 12.36 170 LEU A O 1
ATOM 1325 N N . SER A 1 171 ? 16.559 8.068 15.043 1.00 12.08 171 SER A N 1
ATOM 1326 C CA . SER A 1 171 ? 17.399 7.039 14.453 1.00 11.83 171 SER A CA 1
ATOM 1327 C C . SER A 1 171 ? 16.433 6.022 13.856 1.00 10.78 171 SER A C 1
ATOM 1328 O O . SER A 1 171 ? 15.337 5.808 14.387 1.00 12.71 171 SER A O 1
ATOM 1331 N N . VAL A 1 172 ? 16.819 5.430 12.733 1.00 8.85 172 VAL A N 1
ATOM 1332 C CA . VAL A 1 172 ? 15.983 4.439 12.071 1.00 9.26 172 VAL A CA 1
ATOM 1333 C C . VAL A 1 172 ? 16.734 3.122 12.028 1.00 9.42 172 VAL A C 1
ATOM 1334 O O . VAL A 1 172 ? 17.885 3.072 11.579 1.00 9.33 172 VAL A O 1
ATOM 1338 N N . SER A 1 173 ? 16.087 2.071 12.522 1.00 8.30 173 SER A N 1
ATOM 1339 C CA . SER A 1 173 ? 16.669 0.737 12.540 1.00 8.75 173 SER A CA 1
ATOM 1340 C C . SER A 1 173 ? 16.199 0.033 11.277 1.00 9.07 173 SER A C 1
ATOM 1341 O O . SER A 1 173 ? 15.000 -0.164 11.074 1.00 8.09 173 SER A O 1
ATOM 1344 N N . LEU A 1 174 ? 17.152 -0.347 10.436 1.00 8.04 174 LEU A N 1
ATOM 1345 C CA . LEU A 1 174 ? 16.837 -1.004 9.179 1.00 9.77 174 LEU A CA 1
ATOM 1346 C C . LEU A 1 174 ? 17.459 -2.389 9.043 1.00 9.69 174 LEU A C 1
ATOM 1347 O O . LEU A 1 174 ? 18.505 -2.682 9.630 1.00 9.06 174 LEU A O 1
ATOM 1352 N N . ALA A 1 175 ? 16.796 -3.235 8.260 1.00 9.86 175 ALA A N 1
ATOM 1353 C CA . ALA A 1 175 ? 17.280 -4.580 7.972 1.00 10.71 175 ALA A CA 1
ATOM 1354 C C . ALA A 1 175 ? 17.649 -4.497 6.496 1.00 12.36 175 ALA A C 1
ATOM 1355 O O . ALA A 1 175 ? 16.770 -4.356 5.642 1.00 12.68 175 ALA A O 1
ATOM 1357 N N . VAL A 1 176 ? 18.944 -4.565 6.204 1.00 12.72 176 VAL A N 1
ATOM 1358 C CA . VAL A 1 176 ? 19.427 -4.466 4.832 1.00 13.78 176 VAL A CA 1
ATOM 1359 C C . VAL A 1 176 ? 19.764 -5.824 4.229 1.00 15.93 176 VAL A C 1
ATOM 1360 O O . VAL A 1 176 ? 20.655 -6.529 4.705 1.00 14.49 176 VAL A O 1
ATOM 1364 N N . GLY A 1 177 ? 19.046 -6.179 3.169 1.00 17.69 177 GLY A N 1
ATOM 1365 C CA . GLY A 1 177 ? 19.273 -7.446 2.499 1.00 20.05 177 GLY A CA 1
ATOM 1366 C C . GLY A 1 177 ? 18.911 -7.304 1.035 1.00 22.11 177 GLY A C 1
ATOM 1367 O O . GLY A 1 177 ? 19.367 -6.372 0.377 1.00 22.30 177 GLY A O 1
ATOM 1368 N N . GLU A 1 178 ? 18.099 -8.221 0.520 1.00 24.82 178 GLU A N 1
ATOM 1369 C CA . GLU A 1 178 ? 17.673 -8.152 -0.873 1.00 27.36 178 GLU A CA 1
ATOM 1370 C C . GLU A 1 178 ? 16.999 -6.793 -1.023 1.00 26.21 178 GLU A C 1
ATOM 1371 O O . GLU A 1 178 ? 17.138 -6.115 -2.040 1.00 26.26 178 GLU A O 1
ATOM 1377 N N . ASP A 1 179 ? 16.272 -6.408 0.020 1.00 24.81 179 ASP A N 1
ATOM 1378 C CA . ASP A 1 179 ? 15.574 -5.132 0.071 1.00 24.37 179 ASP A CA 1
ATOM 1379 C C . ASP A 1 179 ? 15.914 -4.481 1.407 1.00 22.47 179 ASP A C 1
ATOM 1380 O O . ASP A 1 179 ? 16.591 -5.079 2.244 1.00 21.68 179 ASP A O 1
ATOM 1385 N N . VAL A 1 180 ? 15.450 -3.254 1.603 1.00 20.42 180 VAL A N 1
ATOM 1386 C CA . VAL A 1 180 ? 15.688 -2.553 2.856 1.00 18.22 180 VAL A CA 1
ATOM 1387 C C . VAL A 1 180 ? 14.354 -2.468 3.581 1.00 18.05 180 VAL A C 1
ATOM 1388 O O . VAL A 1 180 ? 13.372 -1.975 3.035 1.00 17.41 180 VAL A O 1
ATOM 1392 N N . LYS A 1 181 ? 14.317 -2.965 4.811 1.00 17.00 181 LYS A N 1
ATOM 1393 C CA . LYS A 1 181 ? 13.084 -2.956 5.583 1.00 17.14 181 LYS A CA 1
ATOM 1394 C C . LYS A 1 181 ? 13.251 -2.186 6.884 1.00 15.94 181 LYS A C 1
ATOM 1395 O O . LYS A 1 181 ? 14.262 -2.334 7.576 1.00 13.38 181 LYS A O 1
ATOM 1401 N N . CYS A 1 182 ? 12.268 -1.350 7.207 1.00 14.65 182 CYS A N 1
ATOM 1402 C CA . CYS A 1 182 ? 12.324 -0.573 8.437 1.00 13.60 182 CYS A CA 1
ATOM 1403 C C . CYS A 1 182 ? 11.858 -1.440 9.589 1.00 13.65 182 CYS A C 1
ATOM 1404 O O . CYS A 1 182 ? 10.756 -1.993 9.559 1.00 13.54 182 CYS A O 1
ATOM 1407 N N . LEU A 1 183 ? 12.703 -1.558 10.603 1.00 12.82 183 LEU A N 1
ATOM 1408 C CA . LEU A 1 183 ? 12.382 -2.363 11.768 1.00 12.85 183 LEU A CA 1
ATOM 1409 C C . LEU A 1 183 ? 11.806 -1.495 12.876 1.00 12.23 183 LEU A C 1
ATOM 1410 O O . LEU A 1 183 ? 10.921 -1.925 13.620 1.00 11.93 183 LEU A O 1
ATOM 1415 N N . SER A 1 184 ? 12.310 -0.270 12.980 1.00 9.21 184 SER A N 1
ATOM 1416 C CA . SER A 1 184 ? 11.855 0.633 14.024 1.00 9.40 184 SER A CA 1
ATOM 1417 C C . SER A 1 184 ? 12.366 2.048 13.815 1.00 8.91 184 SER A C 1
ATOM 1418 O O . SER A 1 184 ? 13.435 2.252 13.231 1.00 9.07 184 SER A O 1
ATOM 1421 N N . VAL A 1 185 ? 11.585 3.022 14.271 1.00 8.43 185 VAL A N 1
ATOM 1422 C CA . VAL A 1 185 ? 11.990 4.423 14.209 1.00 8.60 185 VAL A CA 1
ATOM 1423 C C . VAL A 1 185 ? 12.047 4.836 15.673 1.00 9.36 185 VAL A C 1
ATOM 1424 O O . VAL A 1 185 ? 11.051 4.733 16.402 1.00 9.17 185 VAL A O 1
ATOM 1428 N N . ASN A 1 186 ? 13.222 5.279 16.104 1.00 8.87 186 ASN A N 1
ATOM 1429 C CA . ASN A 1 186 ? 13.439 5.638 17.496 1.00 9.54 186 ASN A CA 1
ATOM 1430 C C . ASN A 1 186 ? 13.734 7.105 17.723 1.00 9.79 186 ASN A C 1
ATOM 1431 O O . ASN A 1 186 ? 14.305 7.784 16.875 1.00 11.22 186 ASN A O 1
ATOM 1436 N N . GLU A 1 187 ? 13.344 7.584 18.894 1.00 9.33 187 GLU A N 1
ATOM 1437 C CA . GLU A 1 187 ? 13.568 8.967 19.267 1.00 10.80 187 GLU A CA 1
ATOM 1438 C C . GLU A 1 187 ? 14.818 8.988 20.140 1.00 12.06 187 GLU A C 1
ATOM 1439 O O . GLU A 1 187 ? 14.975 8.146 21.023 1.00 14.56 187 GLU A O 1
ATOM 1445 N N . GLN A 1 188 ? 15.714 9.933 19.891 1.00 11.01 188 GLN A N 1
ATOM 1446 C CA . GLN A 1 188 ? 16.926 10.023 20.690 1.00 12.70 188 GLN A CA 1
ATOM 1447 C C . GLN A 1 188 ? 16.844 11.218 21.633 1.00 12.63 188 GLN A C 1
ATOM 1448 O O . GLN A 1 188 ? 16.397 12.301 21.250 1.00 13.16 188 GLN A O 1
ATOM 1454 N N . ILE A 1 189 ? 17.250 11.009 22.877 1.00 12.00 189 ILE A N 1
ATOM 1455 C CA . ILE A 1 189 ? 17.244 12.085 23.859 1.00 13.25 189 ILE A CA 1
ATOM 1456 C C . ILE A 1 189 ? 18.704 12.455 24.090 1.00 14.50 189 ILE A C 1
ATOM 1457 O O . ILE A 1 189 ? 19.487 11.660 24.612 1.00 14.85 189 ILE A O 1
ATOM 1462 N N . ILE A 1 190 ? 19.067 13.666 23.688 1.00 15.71 190 ILE A N 1
ATOM 1463 C CA . ILE A 1 190 ? 20.446 14.110 23.806 1.00 19.27 190 ILE A CA 1
ATOM 1464 C C . ILE A 1 190 ? 20.704 15.163 24.874 1.00 20.80 190 ILE A C 1
ATOM 1465 O O . ILE A 1 190 ? 19.920 16.094 25.057 1.00 20.16 190 ILE A O 1
ATOM 1470 N N . ASN A 1 191 ? 21.823 14.993 25.572 1.00 22.64 191 ASN A N 1
ATOM 1471 C CA . ASN A 1 191 ? 22.245 15.908 26.625 1.00 25.88 191 ASN A CA 1
ATOM 1472 C C . ASN A 1 191 ? 23.730 16.195 26.407 1.00 27.42 191 ASN A C 1
ATOM 1473 O O . ASN A 1 191 ? 24.558 15.282 26.437 1.00 26.35 191 ASN A O 1
ATOM 1478 N N . ASN A 1 192 ? 24.057 17.461 26.174 1.00 28.28 192 ASN A N 1
ATOM 1479 C CA . ASN A 1 192 ? 25.435 17.871 25.937 1.00 31.01 192 ASN A CA 1
ATOM 1480 C C . ASN A 1 192 ? 26.042 17.094 24.768 1.00 30.48 192 ASN A C 1
ATOM 1481 O O . ASN A 1 192 ? 27.159 16.586 24.856 1.00 31.86 192 ASN A O 1
ATOM 1486 N N . PHE A 1 193 ? 25.293 17.002 23.675 1.00 30.47 193 PHE A N 1
ATOM 1487 C CA . PHE A 1 193 ? 25.752 16.308 22.476 1.00 31.47 193 PHE A CA 1
ATOM 1488 C C . PHE A 1 193 ? 26.001 14.822 22.697 1.00 32.30 193 PHE A C 1
ATOM 1489 O O . PHE A 1 193 ? 26.676 14.175 21.897 1.00 33.18 193 PHE A O 1
ATOM 1497 N N . ARG A 1 194 ? 25.457 14.286 23.784 1.00 32.92 194 ARG A N 1
ATOM 1498 C CA . ARG A 1 194 ? 25.618 12.874 24.104 1.00 34.34 194 ARG A CA 1
ATOM 1499 C C . ARG A 1 194 ? 24.254 12.217 24.266 1.00 32.96 194 ARG A C 1
ATOM 1500 O O . ARG A 1 194 ? 23.351 12.787 24.873 1.00 32.51 194 ARG A O 1
ATOM 1508 N N . TYR A 1 195 ? 24.103 11.019 23.713 1.00 32.12 195 TYR A N 1
ATOM 1509 C CA . TYR A 1 195 ? 22.843 10.300 23.814 1.00 30.69 195 TYR A CA 1
ATOM 1510 C C . TYR A 1 195 ? 22.610 9.855 25.255 1.00 27.46 195 TYR A C 1
ATOM 1511 O O . TYR A 1 195 ? 23.395 9.086 25.808 1.00 29.31 195 TYR A O 1
ATOM 1520 N N . ALA A 1 196 ? 21.534 10.352 25.859 1.00 22.24 196 ALA A N 1
ATOM 1521 C CA . ALA A 1 196 ? 21.193 10.009 27.237 1.00 17.73 196 ALA A CA 1
ATOM 1522 C C . ALA A 1 196 ? 20.090 8.957 27.278 1.00 15.76 196 ALA A C 1
ATOM 1523 O O . ALA A 1 196 ? 19.898 8.283 28.290 1.00 12.23 196 ALA A O 1
ATOM 1525 N N . GLY A 1 197 ? 19.365 8.814 26.175 1.00 12.83 197 GLY A N 1
ATOM 1526 C CA . GLY A 1 197 ? 18.303 7.828 26.135 1.00 12.79 197 GLY A CA 1
ATOM 1527 C C . GLY A 1 197 ? 17.603 7.777 24.796 1.00 11.90 197 GLY A C 1
ATOM 1528 O O . GLY A 1 197 ? 17.902 8.566 23.903 1.00 10.87 197 GLY A O 1
ATOM 1529 N N . ALA A 1 198 ? 16.680 6.829 24.657 1.00 9.10 198 ALA A N 1
ATOM 1530 C CA . ALA A 1 198 ? 15.914 6.675 23.430 1.00 8.93 198 ALA A CA 1
ATOM 1531 C C . ALA A 1 198 ? 14.493 6.277 23.798 1.00 8.61 198 ALA A C 1
ATOM 1532 O O . ALA A 1 198 ? 14.246 5.739 24.878 1.00 11.67 198 ALA A O 1
ATOM 1534 N N . VAL A 1 199 ? 13.560 6.572 22.903 1.00 8.36 199 VAL A N 1
ATOM 1535 C CA . VAL A 1 199 ? 12.159 6.229 23.100 1.00 5.83 199 VAL A CA 1
ATOM 1536 C C . VAL A 1 199 ? 11.791 5.375 21.891 1.00 7.55 199 VAL A C 1
ATOM 1537 O O . VAL A 1 199 ? 11.942 5.809 20.747 1.00 8.90 199 VAL A O 1
ATOM 1541 N N . VAL A 1 200 ? 11.335 4.153 22.155 1.00 5.78 200 VAL A N 1
ATOM 1542 C CA . VAL A 1 200 ? 10.981 3.198 21.106 1.00 6.53 200 VAL A CA 1
ATOM 1543 C C . VAL A 1 200 ? 9.530 2.722 21.256 1.00 7.40 200 VAL A C 1
ATOM 1544 O O . VAL A 1 200 ? 9.188 2.082 22.248 1.00 7.17 200 VAL A O 1
ATOM 1548 N N . PRO A 1 201 ? 8.660 3.026 20.272 1.00 8.31 201 PRO A N 1
ATOM 1549 C CA . PRO A 1 201 ? 8.943 3.783 19.048 1.00 7.84 201 PRO A CA 1
ATOM 1550 C C . PRO A 1 201 ? 8.918 5.291 19.292 1.00 8.21 201 PRO A C 1
ATOM 1551 O O . PRO A 1 201 ? 8.447 5.755 20.331 1.00 7.26 201 PRO A O 1
ATOM 1555 N N . ALA A 1 202 ? 9.417 6.049 18.323 1.00 6.93 202 ALA A N 1
ATOM 1556 C CA . ALA A 1 202 ? 9.473 7.499 18.438 1.00 8.37 202 ALA A CA 1
ATOM 1557 C C . ALA A 1 202 ? 8.095 8.130 18.592 1.00 10.05 202 ALA A C 1
ATOM 1558 O O . ALA A 1 202 ? 7.104 7.643 18.043 1.00 9.83 202 ALA A O 1
ATOM 1560 N N . ARG A 1 203 ? 8.046 9.220 19.348 1.00 9.29 203 ARG A N 1
ATOM 1561 C CA . ARG A 1 203 ? 6.805 9.949 19.563 1.00 9.98 203 ARG A CA 1
ATOM 1562 C C . ARG A 1 203 ? 6.737 11.015 18.472 1.00 11.94 203 ARG A C 1
ATOM 1563 O O . ARG A 1 203 ? 6.974 12.195 18.721 1.00 11.38 203 ARG A O 1
ATOM 1571 N N . ILE A 1 204 ? 6.434 10.573 17.255 1.00 11.87 204 ILE A N 1
ATOM 1572 C CA . ILE A 1 204 ? 6.344 11.465 16.104 1.00 11.00 204 ILE A CA 1
ATOM 1573 C C . ILE A 1 204 ? 5.098 11.154 15.284 1.00 11.14 204 ILE A C 1
ATOM 1574 O O . ILE A 1 204 ? 4.517 10.076 15.406 1.00 10.56 204 ILE A O 1
ATOM 1579 N N . SER A 1 205 ? 4.694 12.101 14.444 1.00 11.43 205 SER A N 1
ATOM 1580 C CA . SER A 1 205 ? 3.524 11.909 13.597 1.00 12.60 205 SER A CA 1
ATOM 1581 C C . SER A 1 205 ? 3.856 10.867 12.536 1.00 11.55 205 SER A C 1
ATOM 1582 O O . SER A 1 205 ? 5.026 10.595 12.260 1.00 10.76 205 SER A O 1
ATOM 1585 N N . ASP A 1 206 ? 2.824 10.286 11.939 1.00 11.64 206 ASP A N 1
ATOM 1586 C CA . ASP A 1 206 ? 3.028 9.276 10.913 1.00 13.94 206 ASP A CA 1
ATOM 1587 C C . ASP A 1 206 ? 3.716 9.855 9.680 1.00 13.58 206 ASP A C 1
ATOM 1588 O O . ASP A 1 206 ? 4.526 9.181 9.044 1.00 12.21 206 ASP A O 1
ATOM 1593 N N . GLU A 1 207 ? 3.399 11.102 9.340 1.00 11.96 207 GLU A N 1
ATOM 1594 C CA . GLU A 1 207 ? 4.010 11.721 8.166 1.00 13.60 207 GLU A CA 1
ATOM 1595 C C . GLU A 1 207 ? 5.510 11.894 8.381 1.00 12.33 207 GLU A C 1
ATOM 1596 O O . GLU A 1 207 ? 6.306 11.568 7.501 1.00 11.81 207 GLU A O 1
ATOM 1602 N N . VAL A 1 208 ? 5.894 12.390 9.554 1.00 11.63 208 VAL A N 1
ATOM 1603 C CA . VAL A 1 208 ? 7.309 12.580 9.868 1.00 11.71 208 VAL A CA 1
ATOM 1604 C C . VAL A 1 208 ? 8.027 11.234 9.833 1.00 12.42 208 VAL A C 1
ATOM 1605 O O . VAL A 1 208 ? 9.149 11.125 9.337 1.00 11.80 208 VAL A O 1
ATOM 1609 N N . LYS A 1 209 ? 7.372 10.209 10.364 1.00 12.55 209 LYS A N 1
ATOM 1610 C CA . LYS A 1 209 ? 7.935 8.868 10.380 1.00 11.75 209 LYS A CA 1
ATOM 1611 C C . LYS A 1 209 ? 8.202 8.416 8.944 1.00 10.36 209 LYS A C 1
ATOM 1612 O O . LYS A 1 209 ? 9.304 7.977 8.616 1.00 11.15 209 LYS A O 1
ATOM 1618 N N . ARG A 1 210 ? 7.191 8.531 8.087 1.00 8.95 210 ARG A N 1
ATOM 1619 C CA . ARG A 1 210 ? 7.333 8.123 6.689 1.00 10.67 210 ARG A CA 1
ATOM 1620 C C . ARG A 1 210 ? 8.505 8.819 6.001 1.00 9.73 210 ARG A C 1
ATOM 1621 O O . ARG A 1 210 ? 9.299 8.174 5.318 1.00 10.07 210 ARG A O 1
ATOM 1629 N N . GLU A 1 211 ? 8.603 10.135 6.174 1.00 9.36 211 GLU A N 1
ATOM 1630 C CA . GLU A 1 211 ? 9.684 10.906 5.561 1.00 10.06 211 GLU A CA 1
ATOM 1631 C C . GLU A 1 211 ? 11.059 10.481 6.072 1.00 9.30 211 GLU A C 1
ATOM 1632 O O . GLU A 1 211 ? 11.995 10.303 5.297 1.00 8.04 211 GLU A O 1
ATOM 1638 N N . VAL A 1 212 ? 11.172 10.322 7.386 1.00 8.40 212 VAL A N 1
ATOM 1639 C CA . VAL A 1 212 ? 12.433 9.927 7.998 1.00 9.63 212 VAL A CA 1
ATOM 1640 C C . VAL A 1 212 ? 12.860 8.527 7.546 1.00 10.21 212 VAL A C 1
ATOM 1641 O O . VAL A 1 212 ? 14.041 8.275 7.310 1.00 9.81 212 VAL A O 1
ATOM 1645 N N . VAL A 1 213 ? 11.899 7.620 7.415 1.00 8.67 213 VAL A N 1
ATOM 1646 C CA . VAL A 1 213 ? 12.204 6.271 6.958 1.00 9.29 213 VAL A CA 1
ATOM 1647 C C . VAL A 1 213 ? 12.623 6.337 5.492 1.00 9.70 213 VAL A C 1
ATOM 1648 O O . VAL A 1 213 ? 13.603 5.715 5.092 1.00 10.06 213 VAL A O 1
ATOM 1652 N N . GLU A 1 214 ? 11.891 7.114 4.699 1.00 9.56 214 GLU A N 1
ATOM 1653 C CA . GLU A 1 214 ? 12.203 7.237 3.275 1.00 11.91 214 GLU A CA 1
ATOM 1654 C C . GLU A 1 214 ? 13.630 7.726 3.054 1.00 11.27 214 GLU A C 1
ATOM 1655 O O . GLU A 1 214 ? 14.348 7.206 2.199 1.00 12.46 214 GLU A O 1
ATOM 1661 N N . GLU A 1 215 ? 14.043 8.726 3.826 1.00 11.04 215 GLU A N 1
ATOM 1662 C CA . GLU A 1 215 ? 15.392 9.258 3.680 1.00 9.33 215 GLU A CA 1
ATOM 1663 C C . GLU A 1 215 ? 16.457 8.336 4.263 1.00 10.28 215 GLU A C 1
ATOM 1664 O O . GLU A 1 215 ? 17.587 8.315 3.781 1.00 9.63 215 GLU A O 1
ATOM 1670 N N . ALA A 1 216 ? 16.109 7.577 5.300 1.00 9.12 216 ALA A N 1
ATOM 1671 C CA . ALA A 1 216 ? 17.064 6.646 5.898 1.00 9.18 216 ALA A CA 1
ATOM 1672 C C . ALA A 1 216 ? 17.365 5.554 4.875 1.00 8.95 216 ALA A C 1
ATOM 1673 O O . ALA A 1 216 ? 18.514 5.157 4.688 1.00 10.39 216 ALA A O 1
ATOM 1675 N N . VAL A 1 217 ? 16.318 5.072 4.217 1.00 7.48 217 VAL A N 1
ATOM 1676 C CA . VAL A 1 217 ? 16.467 4.039 3.204 1.00 9.33 217 VAL A CA 1
ATOM 1677 C C . VAL A 1 217 ? 17.311 4.580 2.058 1.00 8.75 217 VAL A C 1
ATOM 1678 O O . VAL A 1 217 ? 18.217 3.906 1.577 1.00 9.67 217 VAL A O 1
ATOM 1682 N N . ARG A 1 218 ? 17.012 5.806 1.637 1.00 9.14 218 ARG A N 1
ATOM 1683 C CA . ARG A 1 218 ? 17.744 6.433 0.542 1.00 10.33 218 ARG A CA 1
ATOM 1684 C C . ARG A 1 218 ? 19.237 6.495 0.871 1.00 10.17 218 ARG A C 1
ATOM 1685 O O . ARG A 1 218 ? 20.083 6.299 -0.001 1.00 11.61 218 ARG A O 1
ATOM 1693 N N . ALA A 1 219 ? 19.550 6.759 2.136 1.00 8.87 219 ALA A N 1
ATOM 1694 C CA . ALA A 1 219 ? 20.933 6.846 2.593 1.00 10.18 219 ALA A CA 1
ATOM 1695 C C . ALA A 1 219 ? 21.679 5.519 2.506 1.00 9.89 219 ALA A C 1
ATOM 1696 O O . ALA A 1 219 ? 22.786 5.457 1.967 1.00 10.42 219 ALA A O 1
ATOM 1698 N N . VAL A 1 220 ? 21.083 4.456 3.041 1.00 10.80 220 VAL A N 1
ATOM 1699 C CA . VAL A 1 220 ? 21.748 3.158 3.024 1.00 11.86 220 VAL A CA 1
ATOM 1700 C C . VAL A 1 220 ? 21.896 2.575 1.626 1.00 12.03 220 VAL A C 1
ATOM 1701 O O . VAL A 1 220 ? 22.834 1.835 1.358 1.00 11.73 220 VAL A O 1
ATOM 1705 N N . GLU A 1 221 ? 20.986 2.914 0.722 1.00 15.07 221 GLU A N 1
ATOM 1706 C CA . GLU A 1 221 ? 21.090 2.385 -0.630 1.00 17.66 221 GLU A CA 1
ATOM 1707 C C . GLU A 1 221 ? 22.302 2.975 -1.354 1.00 19.11 221 GLU A C 1
ATOM 1708 O O . GLU A 1 221 ? 22.704 2.479 -2.407 1.00 20.33 221 GLU A O 1
ATOM 1714 N N . CYS A 1 222 ? 22.895 4.014 -0.765 1.00 19.25 222 CYS A N 1
ATOM 1715 C CA . CYS A 1 222 ? 24.079 4.672 -1.328 1.00 21.16 222 CYS A CA 1
ATOM 1716 C C . CYS A 1 222 ? 25.361 3.903 -1.046 1.00 19.77 222 CYS A C 1
ATOM 1717 O O . CYS A 1 222 ? 26.318 3.981 -1.814 1.00 20.57 222 CYS A O 1
ATOM 1720 N N . VAL A 1 223 ? 25.379 3.171 0.062 1.00 19.01 223 VAL A N 1
ATOM 1721 C CA . VAL A 1 223 ? 26.572 2.444 0.477 1.00 17.72 223 VAL A CA 1
ATOM 1722 C C . VAL A 1 223 ? 26.554 0.943 0.223 1.00 18.23 223 VAL A C 1
ATOM 1723 O O . VAL A 1 223 ? 25.914 0.184 0.954 1.00 17.54 223 VAL A O 1
ATOM 1727 N N . GLU A 1 224 ? 27.279 0.513 -0.803 1.00 17.19 224 GLU A N 1
ATOM 1728 C CA . GLU A 1 224 ? 27.347 -0.908 -1.128 1.00 18.28 224 GLU A CA 1
ATOM 1729 C C . GLU A 1 224 ? 28.067 -1.641 -0.003 1.00 15.64 224 GLU A C 1
ATOM 1730 O O . GLU A 1 224 ? 29.070 -1.158 0.514 1.00 14.76 224 GLU A O 1
ATOM 1736 N N . GLY A 1 225 ? 27.547 -2.801 0.381 1.00 14.65 225 GLY A N 1
ATOM 1737 C CA . GLY A 1 225 ? 28.180 -3.561 1.443 1.00 13.98 225 GLY A CA 1
ATOM 1738 C C . GLY A 1 225 ? 27.389 -3.601 2.738 1.00 12.47 225 GLY A C 1
ATOM 1739 O O . GLY A 1 225 ? 27.587 -4.495 3.554 1.00 12.13 225 GLY A O 1
ATOM 1740 N N . LEU A 1 226 ? 26.503 -2.632 2.948 1.00 11.64 226 LEU A N 1
ATOM 1741 C CA . LEU A 1 226 ? 25.707 -2.638 4.168 1.00 11.72 226 LEU A CA 1
ATOM 1742 C C . LEU A 1 226 ? 24.879 -3.905 4.111 1.00 10.97 226 LEU A C 1
ATOM 1743 O O . LEU A 1 226 ? 24.414 -4.302 3.049 1.00 10.41 226 LEU A O 1
ATOM 1748 N N . ASN A 1 227 ? 24.703 -4.543 5.257 1.00 10.27 227 ASN A N 1
ATOM 1749 C CA . ASN A 1 227 ? 23.959 -5.787 5.319 1.00 10.31 227 ASN A CA 1
ATOM 1750 C C . ASN A 1 227 ? 23.524 -6.052 6.750 1.00 10.45 227 ASN A C 1
ATOM 1751 O O . ASN A 1 227 ? 24.262 -5.760 7.686 1.00 10.10 227 ASN A O 1
ATOM 1756 N N . GLY A 1 228 ? 22.323 -6.599 6.911 1.00 11.53 228 GLY A N 1
ATOM 1757 C CA . GLY A 1 228 ? 21.818 -6.897 8.239 1.00 10.82 228 GLY A CA 1
ATOM 1758 C C . GLY A 1 228 ? 21.265 -5.662 8.919 1.00 10.79 228 GLY A C 1
ATOM 1759 O O . GLY A 1 228 ? 20.702 -4.783 8.266 1.00 11.07 228 GLY A O 1
ATOM 1760 N N . TYR A 1 229 ? 21.429 -5.585 10.235 1.00 8.80 229 TYR A N 1
ATOM 1761 C CA . TYR A 1 229 ? 20.935 -4.438 10.981 1.00 7.85 229 TYR A CA 1
ATOM 1762 C C . TYR A 1 229 ? 21.841 -3.227 10.802 1.00 8.33 229 TYR A C 1
ATOM 1763 O O . TYR A 1 229 ? 23.051 -3.299 11.019 1.00 8.66 229 TYR A O 1
ATOM 1772 N N . VAL A 1 230 ? 21.234 -2.109 10.418 1.00 8.80 230 VAL A N 1
ATOM 1773 C CA . VAL A 1 230 ? 21.956 -0.860 10.232 1.00 8.92 230 VAL A CA 1
ATOM 1774 C C . VAL A 1 230 ? 21.143 0.256 10.871 1.00 8.72 230 VAL A C 1
ATOM 1775 O O . VAL A 1 230 ? 19.922 0.310 10.720 1.00 9.72 230 VAL A O 1
ATOM 1779 N N . GLY A 1 231 ? 21.818 1.128 11.609 1.00 8.96 231 GLY A N 1
ATOM 1780 C CA . GLY A 1 231 ? 21.127 2.236 12.238 1.00 8.30 231 GLY A CA 1
ATOM 1781 C C . GLY A 1 231 ? 21.465 3.528 11.517 1.00 9.95 231 GLY A C 1
ATOM 1782 O O . GLY A 1 231 ? 22.613 3.733 11.125 1.00 10.10 231 GLY A O 1
ATOM 1783 N N . VAL A 1 232 ? 20.475 4.393 11.318 1.00 7.11 232 VAL A N 1
ATOM 1784 C CA . VAL A 1 232 ? 20.723 5.672 10.653 1.00 9.02 232 VAL A CA 1
ATOM 1785 C C . VAL A 1 232 ? 20.281 6.815 11.558 1.00 9.36 232 VAL A C 1
ATOM 1786 O O . VAL A 1 232 ? 19.111 6.885 11.934 1.00 10.83 232 VAL A O 1
ATOM 1790 N N . ASP A 1 233 ? 21.210 7.700 11.910 1.00 8.27 233 ASP A N 1
ATOM 1791 C CA . ASP A 1 233 ? 20.885 8.839 12.763 1.00 9.63 233 ASP A CA 1
ATOM 1792 C C . ASP A 1 233 ? 20.388 9.993 11.902 1.00 10.08 233 ASP A C 1
ATOM 1793 O O . ASP A 1 233 ? 21.017 10.358 10.906 1.00 10.38 233 ASP A O 1
ATOM 1798 N N . ILE A 1 234 ? 19.258 10.561 12.302 1.00 7.65 234 ILE A N 1
ATOM 1799 C CA . ILE A 1 234 ? 18.636 11.650 11.572 1.00 8.83 234 ILE A CA 1
ATOM 1800 C C . ILE A 1 234 ? 18.103 12.748 12.483 1.00 9.66 234 ILE A C 1
ATOM 1801 O O . ILE A 1 234 ? 17.703 12.493 13.617 1.00 10.99 234 ILE A O 1
ATOM 1806 N N . VAL A 1 235 ? 18.126 13.978 11.986 1.00 10.35 235 VAL A N 1
ATOM 1807 C CA . VAL A 1 235 ? 17.565 15.102 12.722 1.00 11.70 235 VAL A CA 1
ATOM 1808 C C . VAL A 1 235 ? 16.507 15.678 11.792 1.00 11.77 235 VAL A C 1
ATOM 1809 O O . VAL A 1 235 ? 16.787 15.970 10.626 1.00 11.09 235 VAL A O 1
ATOM 1813 N N . TYR A 1 236 ? 15.285 15.813 12.291 1.00 10.98 236 TYR A N 1
ATOM 1814 C CA . TYR A 1 236 ? 14.217 16.364 11.476 1.00 12.31 236 TYR A CA 1
ATOM 1815 C C . TYR A 1 236 ? 13.949 17.810 11.863 1.00 12.89 236 TYR A C 1
ATOM 1816 O O . TYR A 1 236 ? 13.423 18.085 12.945 1.00 11.71 236 TYR A O 1
ATOM 1825 N N . SER A 1 237 ? 14.324 18.728 10.978 1.00 14.16 237 SER A N 1
ATOM 1826 C CA . SER A 1 237 ? 14.089 20.149 11.202 1.00 14.62 237 SER A CA 1
ATOM 1827 C C . SER A 1 237 ? 12.817 20.442 10.419 1.00 16.23 237 SER A C 1
ATOM 1828 O O . SER A 1 237 ? 11.719 20.377 10.967 1.00 16.08 237 SER A O 1
ATOM 1831 N N . ASP A 1 238 ? 12.971 20.753 9.136 1.00 16.40 238 ASP A N 1
ATOM 1832 C CA . ASP A 1 238 ? 11.825 20.996 8.273 1.00 16.74 238 ASP A CA 1
ATOM 1833 C C . ASP A 1 238 ? 11.783 19.808 7.314 1.00 15.83 238 ASP A C 1
ATOM 1834 O O . ASP A 1 238 ? 10.836 19.636 6.551 1.00 14.03 238 ASP A O 1
ATOM 1839 N N . GLN A 1 239 ? 12.831 18.988 7.376 1.00 12.14 239 GLN A N 1
ATOM 1840 C CA . GLN A 1 239 ? 12.960 17.796 6.542 1.00 11.06 239 GLN A CA 1
ATOM 1841 C C . GLN A 1 239 ? 14.002 16.889 7.189 1.00 10.68 239 GLN A C 1
ATOM 1842 O O . GLN A 1 239 ? 14.716 17.308 8.103 1.00 10.67 239 GLN A O 1
ATOM 1848 N N . PRO A 1 240 ? 14.096 15.630 6.736 1.00 10.50 240 PRO A N 1
ATOM 1849 C CA . PRO A 1 240 ? 15.091 14.735 7.332 1.00 9.55 240 PRO A CA 1
ATOM 1850 C C . PRO A 1 240 ? 16.509 15.051 6.873 1.00 10.16 240 PRO A C 1
ATOM 1851 O O . PRO A 1 240 ? 16.758 15.220 5.680 1.00 8.87 240 PRO A O 1
ATOM 1855 N N . TYR A 1 241 ? 17.422 15.133 7.837 1.00 8.38 241 TYR A N 1
ATOM 1856 C CA . TYR A 1 241 ? 18.838 15.361 7.581 1.00 9.48 241 TYR A CA 1
ATOM 1857 C C . TYR A 1 241 ? 19.559 14.123 8.120 1.00 8.61 241 TYR A C 1
ATOM 1858 O O . TYR A 1 241 ? 19.411 13.784 9.299 1.00 8.98 241 TYR A O 1
ATOM 1867 N N . VAL A 1 242 ? 20.311 13.444 7.259 1.00 8.25 242 VAL A N 1
ATOM 1868 C CA . VAL A 1 242 ? 21.054 12.254 7.664 1.00 7.64 242 VAL A CA 1
ATOM 1869 C C . VAL A 1 242 ? 22.378 12.688 8.281 1.00 7.00 242 VAL A C 1
ATOM 1870 O O . VAL A 1 242 ? 23.198 13.352 7.637 1.00 7.53 242 VAL A O 1
ATOM 1874 N N . ILE A 1 243 ? 22.578 12.299 9.535 1.00 7.51 243 ILE A N 1
ATOM 1875 C CA . ILE A 1 243 ? 23.769 12.666 10.290 1.00 8.52 243 ILE A CA 1
ATOM 1876 C C . ILE A 1 243 ? 24.831 11.573 10.379 1.00 9.95 243 ILE A C 1
ATOM 1877 O O . ILE A 1 243 ? 26.032 11.849 10.315 1.00 10.72 243 ILE A O 1
ATOM 1882 N N . GLU A 1 244 ? 24.392 10.330 10.534 1.00 8.99 244 GLU A N 1
ATOM 1883 C CA . GLU A 1 244 ? 25.339 9.241 10.694 1.00 13.83 244 GLU A CA 1
ATOM 1884 C C . GLU A 1 244 ? 24.733 7.893 10.340 1.00 11.93 244 GLU A C 1
ATOM 1885 O O . GLU A 1 244 ? 23.517 7.717 10.377 1.00 11.25 244 GLU A O 1
ATOM 1891 N N . ILE A 1 245 ? 25.592 6.948 9.979 1.00 11.22 245 ILE A N 1
ATOM 1892 C CA . ILE A 1 245 ? 25.149 5.602 9.658 1.00 10.33 245 ILE A CA 1
ATOM 1893 C C . ILE A 1 245 ? 25.976 4.632 10.484 1.00 11.62 245 ILE A C 1
ATOM 1894 O O . ILE A 1 245 ? 27.195 4.565 10.334 1.00 9.83 245 ILE A O 1
ATOM 1899 N N . ASN A 1 246 ? 25.311 3.899 11.372 1.00 11.21 246 ASN A N 1
ATOM 1900 C CA . ASN A 1 246 ? 25.992 2.920 12.207 1.00 10.96 246 ASN A CA 1
ATOM 1901 C C . ASN A 1 246 ? 25.753 1.553 11.590 1.00 10.08 246 ASN A C 1
ATOM 1902 O O . ASN A 1 246 ? 24.645 1.016 11.660 1.00 10.63 246 ASN A O 1
ATOM 1907 N N . ALA A 1 247 ? 26.788 1.009 10.956 1.00 7.56 247 ALA A N 1
ATOM 1908 C CA . ALA A 1 247 ? 26.691 -0.293 10.310 1.00 8.38 247 ALA A CA 1
ATOM 1909 C C . ALA A 1 247 ? 26.946 -1.372 11.354 1.00 9.41 247 ALA A C 1
ATOM 1910 O O . ALA A 1 247 ? 27.889 -2.148 11.243 1.00 8.93 247 ALA A O 1
ATOM 1912 N N . ARG A 1 248 ? 26.083 -1.405 12.364 1.00 9.29 248 ARG A N 1
ATOM 1913 C CA . ARG A 1 248 ? 26.192 -2.350 13.470 1.00 10.17 248 ARG A CA 1
ATOM 1914 C C . ARG A 1 248 ? 24.965 -2.155 14.343 1.00 9.71 248 ARG A C 1
ATOM 1915 O O . ARG A 1 248 ? 24.232 -1.181 14.181 1.00 8.85 248 ARG A O 1
ATOM 1923 N N . LEU A 1 249 ? 24.752 -3.064 15.287 1.00 9.01 249 LEU A N 1
ATOM 1924 C CA . LEU A 1 249 ? 23.630 -2.923 16.203 1.00 9.27 249 LEU A CA 1
ATOM 1925 C C . LEU A 1 249 ? 23.788 -1.599 16.941 1.00 7.64 249 LEU A C 1
ATOM 1926 O O . LEU A 1 249 ? 24.910 -1.147 17.173 1.00 10.25 249 LEU A O 1
ATOM 1931 N N . THR A 1 250 ? 22.668 -0.974 17.293 1.00 7.84 250 THR A N 1
ATOM 1932 C CA . THR A 1 250 ? 22.686 0.278 18.040 1.00 8.47 250 THR A CA 1
ATOM 1933 C C . THR A 1 250 ? 21.841 0.058 19.293 1.00 8.98 250 THR A C 1
ATOM 1934 O O . THR A 1 250 ? 20.975 -0.822 19.319 1.00 10.18 250 THR A O 1
ATOM 1938 N N . THR A 1 251 ? 22.099 0.850 20.330 1.00 9.38 251 THR A N 1
ATOM 1939 C CA . THR A 1 251 ? 21.416 0.705 21.614 1.00 9.63 251 THR A CA 1
ATOM 1940 C C . THR A 1 251 ? 19.891 0.536 21.622 1.00 10.94 251 THR A C 1
ATOM 1941 O O . THR A 1 251 ? 19.359 -0.259 22.405 1.00 10.30 251 THR A O 1
ATOM 1945 N N . PRO A 1 252 ? 19.165 1.266 20.758 1.00 9.77 252 PRO A N 1
ATOM 1946 C CA . PRO A 1 252 ? 17.700 1.128 20.741 1.00 9.32 252 PRO A CA 1
ATOM 1947 C C . PRO A 1 252 ? 17.210 -0.318 20.575 1.00 10.58 252 PRO A C 1
ATOM 1948 O O . PRO A 1 252 ? 16.069 -0.648 20.909 1.00 10.25 252 PRO A O 1
ATOM 1952 N N . VAL A 1 253 ? 18.081 -1.177 20.054 1.00 9.12 253 VAL A N 1
ATOM 1953 C CA . VAL A 1 253 ? 17.739 -2.575 19.844 1.00 10.82 253 VAL A CA 1
ATOM 1954 C C . VAL A 1 253 ? 17.384 -3.300 21.146 1.00 8.22 253 VAL A C 1
ATOM 1955 O O . VAL A 1 253 ? 16.581 -4.229 21.143 1.00 7.63 253 VAL A O 1
ATOM 1959 N N . VAL A 1 254 ? 17.979 -2.877 22.257 1.00 6.88 254 VAL A N 1
ATOM 1960 C CA . VAL A 1 254 ? 17.708 -3.535 23.530 1.00 8.40 254 VAL A CA 1
ATOM 1961 C C . VAL A 1 254 ? 16.238 -3.446 23.934 1.00 7.84 254 VAL A C 1
ATOM 1962 O O . VAL A 1 254 ? 15.749 -4.282 24.686 1.00 7.73 254 VAL A O 1
ATOM 1966 N N . ALA A 1 255 ? 15.532 -2.441 23.429 1.00 8.35 255 ALA A N 1
ATOM 1967 C CA . ALA A 1 255 ? 14.121 -2.268 23.774 1.00 9.34 255 ALA A CA 1
ATOM 1968 C C . ALA A 1 255 ? 13.143 -3.063 22.909 1.00 9.74 255 ALA A C 1
ATOM 1969 O O . ALA A 1 255 ? 11.957 -3.143 23.230 1.00 8.58 255 ALA A O 1
ATOM 1971 N N . PHE A 1 256 ? 13.628 -3.669 21.830 1.00 10.58 256 PHE A N 1
ATOM 1972 C CA . PHE A 1 256 ? 12.737 -4.398 20.929 1.00 10.54 256 PHE A CA 1
ATOM 1973 C C . PHE A 1 256 ? 11.841 -5.477 21.548 1.00 11.66 256 PHE A C 1
ATOM 1974 O O . PHE A 1 256 ? 10.644 -5.516 21.259 1.00 9.98 256 PHE A O 1
ATOM 1982 N N . SER A 1 257 ? 12.393 -6.344 22.395 1.00 11.29 257 SER A N 1
ATOM 1983 C CA . SER A 1 257 ? 11.574 -7.394 23.005 1.00 11.51 257 SER A CA 1
ATOM 1984 C C . SER A 1 257 ? 10.383 -6.843 23.778 1.00 11.06 257 SER A C 1
ATOM 1985 O O . SER A 1 257 ? 9.257 -7.301 23.597 1.00 9.65 257 SER A O 1
ATOM 1988 N N . ARG A 1 258 ? 10.632 -5.862 24.638 1.00 10.10 258 ARG A N 1
ATOM 1989 C CA . ARG A 1 258 ? 9.563 -5.259 25.420 1.00 9.81 258 ARG A CA 1
ATOM 1990 C C . ARG A 1 258 ? 8.642 -4.406 24.555 1.00 10.83 258 ARG A C 1
ATOM 1991 O O . ARG A 1 258 ? 7.422 -4.516 24.645 1.00 9.60 258 ARG A O 1
ATOM 1999 N N . ALA A 1 259 ? 9.223 -3.565 23.706 1.00 9.47 259 ALA A N 1
ATOM 2000 C CA . ALA A 1 259 ? 8.423 -2.698 22.851 1.00 10.30 259 ALA A CA 1
ATOM 2001 C C . ALA A 1 259 ? 7.611 -3.402 21.765 1.00 10.94 259 ALA A C 1
ATOM 2002 O O . ALA A 1 259 ? 6.458 -3.044 21.525 1.00 10.91 259 ALA A O 1
ATOM 2004 N N . TYR A 1 260 ? 8.197 -4.410 21.127 1.00 10.35 260 TYR A N 1
ATOM 2005 C CA . TYR A 1 260 ? 7.525 -5.085 20.020 1.00 9.93 260 TYR A CA 1
ATOM 2006 C C . TYR A 1 260 ? 7.203 -6.562 20.165 1.00 10.67 260 TYR A C 1
ATOM 2007 O O . TYR A 1 260 ? 6.487 -7.124 19.326 1.00 11.79 260 TYR A O 1
ATOM 2016 N N . GLY A 1 261 ? 7.723 -7.192 21.211 1.00 9.57 261 GLY A N 1
ATOM 2017 C CA . GLY A 1 261 ? 7.480 -8.609 21.392 1.00 10.35 261 GLY A CA 1
ATOM 2018 C C . GLY A 1 261 ? 8.300 -9.396 20.388 1.00 9.95 261 GLY A C 1
ATOM 2019 O O . GLY A 1 261 ? 8.003 -10.552 20.094 1.00 10.18 261 GLY A O 1
ATOM 2020 N N . ALA A 1 262 ? 9.340 -8.759 19.856 1.00 10.44 262 ALA A N 1
ATOM 2021 C CA . ALA A 1 262 ? 10.223 -9.388 18.879 1.00 8.12 262 ALA A CA 1
ATOM 2022 C C . ALA A 1 262 ? 11.634 -8.833 19.037 1.00 9.36 262 ALA A C 1
ATOM 2023 O O . ALA A 1 262 ? 11.819 -7.622 19.152 1.00 11.71 262 ALA A O 1
ATOM 2025 N N . SER A 1 263 ? 12.625 -9.717 19.030 1.00 8.20 263 SER A N 1
ATOM 2026 C CA . SER A 1 263 ? 14.016 -9.299 19.173 1.00 9.19 263 SER A CA 1
ATOM 2027 C C . SER A 1 263 ? 14.534 -8.901 17.802 1.00 10.79 263 SER A C 1
ATOM 2028 O O . SER A 1 263 ? 13.888 -9.172 16.795 1.00 6.63 263 SER A O 1
ATOM 2031 N N . VAL A 1 264 ? 15.702 -8.264 17.755 1.00 10.85 264 VAL A N 1
ATOM 2032 C CA . VAL A 1 264 ? 16.263 -7.881 16.465 1.00 12.59 264 VAL A CA 1
ATOM 2033 C C . VAL A 1 264 ? 16.488 -9.156 15.650 1.00 12.35 264 VAL A C 1
ATOM 2034 O O . VAL A 1 264 ? 16.423 -9.142 14.420 1.00 12.94 264 VAL A O 1
ATOM 2038 N N . ALA A 1 265 ? 16.740 -10.264 16.345 1.00 11.84 265 ALA A N 1
ATOM 2039 C CA . ALA A 1 265 ? 16.954 -11.548 15.679 1.00 13.59 265 ALA A CA 1
ATOM 2040 C C . ALA A 1 265 ? 15.660 -12.003 15.001 1.00 14.09 265 ALA A C 1
ATOM 2041 O O . ALA A 1 265 ? 15.669 -12.478 13.860 1.00 13.65 265 ALA A O 1
ATOM 2043 N N . ASP A 1 266 ? 14.548 -11.862 15.714 1.00 13.73 266 ASP A N 1
ATOM 2044 C CA . ASP A 1 266 ? 13.249 -12.243 15.172 1.00 13.84 266 ASP A CA 1
ATOM 2045 C C . ASP A 1 266 ? 12.965 -11.402 13.937 1.00 12.98 266 ASP A C 1
ATOM 2046 O O . ASP A 1 266 ? 12.532 -11.914 12.905 1.00 14.95 266 ASP A O 1
ATOM 2051 N N . LEU A 1 267 ? 13.219 -10.104 14.053 1.00 12.40 267 LEU A N 1
ATOM 2052 C CA . LEU A 1 267 ? 12.975 -9.174 12.962 1.00 13.81 267 LEU A CA 1
ATOM 2053 C C . LEU A 1 267 ? 13.858 -9.436 11.744 1.00 15.94 267 LEU A C 1
ATOM 2054 O O . LEU A 1 267 ? 13.392 -9.361 10.606 1.00 15.58 267 LEU A O 1
ATOM 2059 N N . LEU A 1 268 ? 15.128 -9.751 11.977 1.00 16.19 268 LEU A N 1
ATOM 2060 C CA . LEU A 1 268 ? 16.036 -10.034 10.870 1.00 18.67 268 LEU A CA 1
ATOM 2061 C C . LEU A 1 268 ? 15.647 -11.352 10.217 1.00 19.51 268 LEU A C 1
ATOM 2062 O O . LEU A 1 268 ? 15.946 -11.589 9.048 1.00 22.33 268 LEU A O 1
ATOM 2067 N N . ALA A 1 269 ? 14.973 -12.205 10.977 1.00 19.87 269 ALA A N 1
ATOM 2068 C CA . ALA A 1 269 ? 14.542 -13.503 10.478 1.00 20.19 269 ALA A CA 1
ATOM 2069 C C . ALA A 1 269 ? 13.214 -13.421 9.726 1.00 22.01 269 ALA A C 1
ATOM 2070 O O . ALA A 1 269 ? 12.648 -14.446 9.351 1.00 23.20 269 ALA A O 1
ATOM 2072 N N . GLY A 1 270 ? 12.719 -12.205 9.515 1.00 22.21 270 GLY A N 1
ATOM 2073 C CA . GLY A 1 270 ? 11.464 -12.036 8.804 1.00 23.51 270 GLY A CA 1
ATOM 2074 C C . GLY A 1 270 ? 10.246 -12.001 9.708 1.00 24.67 270 GLY A C 1
ATOM 2075 O O . GLY A 1 270 ? 9.124 -11.789 9.242 1.00 24.58 270 GLY A O 1
ATOM 2076 N N . GLY A 1 271 ? 10.460 -12.214 11.001 1.00 22.71 271 GLY A N 1
ATOM 2077 C CA . GLY A 1 271 ? 9.356 -12.188 11.940 1.00 21.90 271 GLY A CA 1
ATOM 2078 C C . GLY A 1 271 ? 8.777 -10.793 12.024 1.00 22.53 271 GLY A C 1
ATOM 2079 O O . GLY A 1 271 ? 9.448 -9.817 11.692 1.00 22.88 271 GLY A O 1
ATOM 2080 N N . GLU A 1 272 ? 7.530 -10.681 12.462 1.00 21.93 272 GLU A N 1
ATOM 2081 C CA . GLU A 1 272 ? 6.922 -9.368 12.569 1.00 22.86 272 GLU A CA 1
ATOM 2082 C C . GLU A 1 272 ? 6.655 -8.967 14.015 1.00 21.35 272 GLU A C 1
ATOM 2083 O O . GLU A 1 272 ? 6.767 -9.780 14.934 1.00 20.19 272 GLU A O 1
ATOM 2089 N N . VAL A 1 273 ? 6.314 -7.697 14.198 1.00 20.37 273 VAL A N 1
ATOM 2090 C CA . VAL A 1 273 ? 6.008 -7.145 15.512 1.00 19.04 273 VAL A CA 1
ATOM 2091 C C . VAL A 1 273 ? 4.776 -7.853 16.073 1.00 17.02 273 VAL A C 1
ATOM 2092 O O . VAL A 1 273 ? 3.839 -8.159 15.334 1.00 18.04 273 VAL A O 1
ATOM 2096 N N . LYS A 1 274 ? 4.789 -8.121 17.376 1.00 15.14 274 LYS A N 1
ATOM 2097 C CA . LYS A 1 274 ? 3.679 -8.802 18.036 1.00 15.31 274 LYS A CA 1
ATOM 2098 C C . LYS A 1 274 ? 2.766 -7.825 18.766 1.00 14.42 274 LYS A C 1
ATOM 2099 O O . LYS A 1 274 ? 1.576 -8.083 18.942 1.00 13.75 274 LYS A O 1
ATOM 2105 N N . HIS A 1 275 ? 3.337 -6.707 19.197 1.00 12.69 275 HIS A N 1
ATOM 2106 C CA . HIS A 1 275 ? 2.593 -5.668 19.893 1.00 11.60 275 HIS A CA 1
ATOM 2107 C C . HIS A 1 275 ? 3.406 -4.390 19.887 1.00 11.92 275 HIS A C 1
ATOM 2108 O O . HIS A 1 275 ? 4.544 -4.377 19.433 1.00 9.99 275 HIS A O 1
ATOM 2115 N N . VAL A 1 276 ? 2.809 -3.311 20.374 1.00 9.74 276 VAL A N 1
ATOM 2116 C CA . VAL A 1 276 ? 3.511 -2.045 20.458 1.00 10.12 276 VAL A CA 1
ATOM 2117 C C . VAL A 1 276 ? 3.289 -1.498 21.857 1.00 11.27 276 VAL A C 1
ATOM 2118 O O . VAL A 1 276 ? 2.170 -1.159 22.236 1.00 11.28 276 VAL A O 1
ATOM 2122 N N . ARG A 1 277 ? 4.371 -1.450 22.627 1.00 10.66 277 ARG A N 1
ATOM 2123 C CA . ARG A 1 277 ? 4.348 -0.961 24.000 1.00 10.10 277 ARG A CA 1
ATOM 2124 C C . ARG A 1 277 ? 5.556 -0.040 24.114 1.00 10.23 277 ARG A C 1
ATOM 2125 O O . ARG A 1 277 ? 6.670 -0.498 24.368 1.00 8.50 277 ARG A O 1
ATOM 2133 N N . ARG A 1 278 ? 5.331 1.255 23.915 1.00 9.11 278 ARG A N 1
ATOM 2134 C CA . ARG A 1 278 ? 6.412 2.232 23.954 1.00 9.19 278 ARG A CA 1
ATOM 2135 C C . ARG A 1 278 ? 7.315 2.133 25.179 1.00 8.25 278 ARG A C 1
ATOM 2136 O O . ARG A 1 278 ? 6.856 2.132 26.326 1.00 8.98 278 ARG A O 1
ATOM 2144 N N . GLN A 1 279 ? 8.614 2.069 24.914 1.00 7.43 279 GLN A N 1
ATOM 2145 C CA . GLN A 1 279 ? 9.622 1.953 25.961 1.00 8.04 279 GLN A CA 1
ATOM 2146 C C . GLN A 1 279 ? 10.574 3.139 25.967 1.00 7.79 279 GLN A C 1
ATOM 2147 O O . GLN A 1 279 ? 10.776 3.791 24.943 1.00 6.20 279 GLN A O 1
ATOM 2161 N N . VAL A 1 281 ? 14.502 3.908 26.911 1.00 8.92 281 VAL A N 1
ATOM 2162 C CA . VAL A 1 281 ? 15.784 3.332 27.287 1.00 9.34 281 VAL A CA 1
ATOM 2163 C C . VAL A 1 281 ? 16.577 4.523 27.813 1.00 10.59 281 VAL A C 1
ATOM 2164 O O . VAL A 1 281 ? 16.585 5.581 27.190 1.00 10.11 281 VAL A O 1
ATOM 2168 N N . ARG A 1 282 ? 17.213 4.386 28.968 1.00 10.91 282 ARG A N 1
ATOM 2169 C CA . ARG A 1 282 ? 17.990 5.508 29.471 1.00 11.38 282 ARG A CA 1
ATOM 2170 C C . ARG A 1 282 ? 19.201 5.078 30.267 1.00 11.68 282 ARG A C 1
ATOM 2171 O O . ARG A 1 282 ? 19.183 4.063 30.968 1.00 9.89 282 ARG A O 1
ATOM 2179 N N . LYS A 1 283 ? 20.261 5.865 30.133 1.00 10.78 283 LYS A N 1
ATOM 2180 C CA . LYS A 1 283 ? 21.497 5.613 30.844 1.00 12.54 283 LYS A CA 1
ATOM 2181 C C . LYS A 1 283 ? 21.404 6.430 32.125 1.00 13.01 283 LYS A C 1
ATOM 2182 O O . LYS A 1 283 ? 21.000 7.598 32.108 1.00 10.61 283 LYS A O 1
ATOM 2188 N N . SER A 1 284 ? 21.758 5.807 33.240 1.00 11.15 284 SER A N 1
ATOM 2189 C CA . SER A 1 284 ? 21.688 6.483 34.522 1.00 12.70 284 SER A CA 1
ATOM 2190 C C . SER A 1 284 ? 22.768 5.975 35.457 1.00 12.55 284 SER A C 1
ATOM 2191 O O . SER A 1 284 ? 23.588 5.129 35.082 1.00 11.17 284 SER A O 1
ATOM 2194 N N . LYS A 1 285 ? 22.762 6.507 36.676 1.00 12.74 285 LYS A N 1
ATOM 2195 C CA . LYS A 1 285 ? 23.717 6.117 37.698 1.00 14.65 285 LYS A CA 1
ATOM 2196 C C . LYS A 1 285 ? 22.988 5.368 38.811 1.00 14.63 285 LYS A C 1
ATOM 2197 O O . LYS A 1 285 ? 22.055 5.892 39.416 1.00 1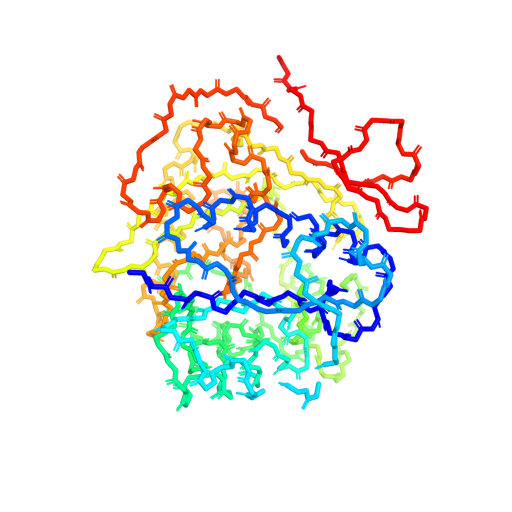4.72 285 LYS A O 1
ATOM 2203 N N . SER A 1 286 ? 23.405 4.132 39.052 1.00 13.64 286 SER A N 1
ATOM 2204 C CA . SER A 1 286 ? 22.833 3.305 40.110 1.00 14.51 286 SER A CA 1
ATOM 2205 C C . SER A 1 286 ? 21.308 3.226 40.160 1.00 13.49 286 SER A C 1
ATOM 2206 O O . SER A 1 286 ? 20.714 3.335 41.232 1.00 11.96 286 SER A O 1
ATOM 2209 N N . ALA A 1 287 ? 20.669 3.035 39.011 1.00 12.16 287 ALA A N 1
ATOM 2210 C CA . ALA A 1 287 ? 19.213 2.919 38.993 1.00 10.40 287 ALA A CA 1
ATOM 2211 C C . ALA A 1 287 ? 18.854 1.641 39.748 1.00 10.47 287 ALA A C 1
ATOM 2212 O O . ALA A 1 287 ? 19.587 0.649 39.689 1.00 10.73 287 ALA A O 1
ATOM 2214 N N . GLU A 1 288 ? 17.728 1.660 40.451 1.00 10.79 288 GLU A N 1
ATOM 2215 C CA . GLU A 1 288 ? 17.300 0.507 41.235 1.00 11.84 288 GLU A CA 1
ATOM 2216 C C . GLU A 1 288 ? 16.913 -0.720 40.416 1.00 12.27 288 GLU A C 1
ATOM 2217 O O . GLU A 1 288 ? 17.208 -1.848 40.809 1.00 11.01 288 GLU A O 1
ATOM 2223 N N . LYS A 1 289 ? 16.256 -0.499 39.279 1.00 11.96 289 LYS A N 1
ATOM 2224 C CA . LYS A 1 289 ? 15.805 -1.601 38.429 1.00 11.61 289 LYS A CA 1
ATOM 2225 C C . LYS A 1 289 ? 16.381 -1.512 37.018 1.00 10.93 289 LYS A C 1
ATOM 2226 O O . LYS A 1 289 ? 15.672 -1.200 36.061 1.00 11.63 289 LYS A O 1
ATOM 2232 N N . PRO A 1 290 ? 17.680 -1.816 36.868 1.00 11.43 290 PRO A N 1
ATOM 2233 C CA . PRO A 1 290 ? 18.318 -1.751 35.554 1.00 12.41 290 PRO A CA 1
ATOM 22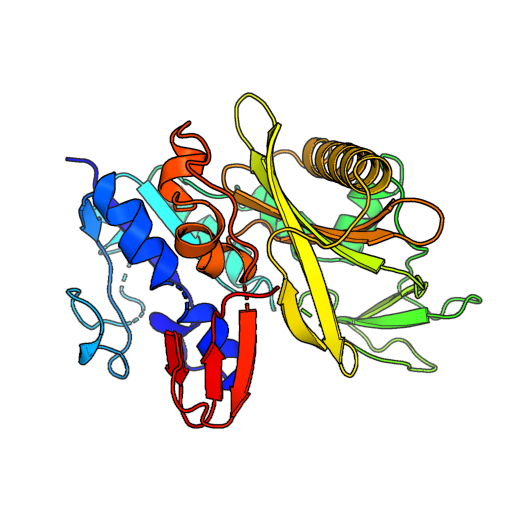34 C C . PRO A 1 290 ? 18.198 -3.026 34.733 1.00 12.03 290 PRO A C 1
ATOM 2235 O O . PRO A 1 290 ? 17.809 -4.077 35.239 1.00 13.77 290 PRO A O 1
ATOM 2239 N N . TYR A 1 291 ? 18.533 -2.908 33.455 1.00 11.12 291 TYR A N 1
ATOM 2240 C CA . TYR A 1 291 ? 18.529 -4.035 32.535 1.00 10.78 291 TYR A CA 1
ATOM 2241 C C . TYR A 1 291 ? 19.910 -4.670 32.720 1.00 10.28 291 TYR A C 1
ATOM 2242 O O . TYR A 1 291 ? 20.037 -5.888 32.827 1.00 12.21 291 TYR A O 1
ATOM 2251 N N . VAL A 1 292 ? 20.936 -3.821 32.759 1.00 9.89 292 VAL A N 1
ATOM 2252 C CA . VAL A 1 292 ? 22.321 -4.247 32.974 1.00 10.03 292 VAL A CA 1
ATOM 2253 C C . VAL A 1 292 ? 23.069 -3.118 33.668 1.00 11.56 292 VAL A C 1
ATOM 2254 O O . VAL A 1 292 ? 22.653 -1.958 33.607 1.00 11.38 292 VAL A O 1
ATOM 2258 N N . SER A 1 293 ? 24.171 -3.459 34.331 1.00 11.77 293 SER A N 1
ATOM 2259 C CA . SER A 1 293 ? 24.979 -2.467 35.032 1.00 12.82 293 SER A CA 1
ATOM 2260 C C . SER A 1 293 ? 26.465 -2.706 34.779 1.00 13.51 293 SER A C 1
ATOM 2261 O O . SER A 1 293 ? 26.887 -3.832 34.523 1.00 11.38 293 SER A O 1
ATOM 2264 N N . VAL A 1 294 ? 27.240 -1.628 34.840 1.00 13.33 294 VAL A N 1
ATOM 2265 C CA . VAL A 1 294 ? 28.689 -1.679 34.694 1.00 14.72 294 VAL A CA 1
ATOM 2266 C C . VAL A 1 294 ? 29.201 -0.592 35.631 1.00 16.40 294 VAL A C 1
ATOM 2267 O O . VAL A 1 294 ? 29.018 0.598 35.374 1.00 16.94 294 VAL A O 1
ATOM 2271 N N . GLY A 1 295 ? 29.834 -1.001 36.723 1.00 17.96 295 GLY A N 1
ATOM 2272 C CA . GLY A 1 295 ? 30.320 -0.024 37.679 1.00 19.14 295 GLY A CA 1
ATOM 2273 C C . GLY A 1 295 ? 29.110 0.667 38.280 1.00 18.32 295 GLY A C 1
ATOM 2274 O O . GLY A 1 295 ? 28.163 -0.002 38.699 1.00 18.45 295 GLY A O 1
ATOM 2275 N N . ASP A 1 296 ? 29.128 1.996 38.311 1.00 18.20 296 ASP A N 1
ATOM 2276 C CA . ASP A 1 296 ? 28.014 2.767 38.861 1.00 20.62 296 ASP A CA 1
ATOM 2277 C C . ASP A 1 296 ? 27.000 3.148 37.785 1.00 19.49 296 ASP A C 1
ATOM 2278 O O . ASP A 1 296 ? 26.017 3.833 38.065 1.00 19.09 296 ASP A O 1
ATOM 2283 N N . TYR A 1 297 ? 27.242 2.705 36.555 1.00 17.90 297 TYR A N 1
ATOM 2284 C CA . TYR A 1 297 ? 26.345 3.013 35.450 1.00 16.47 297 TYR A CA 1
ATOM 2285 C C . TYR A 1 297 ? 25.308 1.922 35.223 1.00 15.52 297 TYR A C 1
ATOM 2286 O O . TYR A 1 297 ? 25.607 0.729 35.304 1.00 14.81 297 TYR A O 1
ATOM 2295 N N . THR A 1 298 ? 24.081 2.342 34.943 1.00 13.12 298 THR A N 1
ATOM 2296 C CA . THR A 1 298 ? 22.996 1.408 34.687 1.00 11.61 298 THR A CA 1
ATOM 2297 C C . THR A 1 298 ? 22.251 1.818 33.427 1.00 11.48 298 THR A C 1
ATOM 2298 O O . THR A 1 298 ? 22.207 2.996 33.072 1.00 10.78 298 THR A O 1
ATOM 2302 N N . LEU A 1 299 ? 21.684 0.837 32.739 1.00 9.91 299 LEU A N 1
ATOM 2303 C CA . LEU A 1 299 ? 20.905 1.121 31.548 1.00 10.74 299 LEU A CA 1
ATOM 2304 C C . LEU A 1 299 ? 19.538 0.531 31.846 1.00 8.89 299 LEU A C 1
ATOM 2305 O O . LEU A 1 299 ? 19.422 -0.654 32.163 1.00 10.51 299 LEU A O 1
ATOM 2310 N N . GLU A 1 300 ? 18.509 1.364 31.763 1.00 8.28 300 GLU A N 1
ATOM 2311 C CA . GLU A 1 300 ? 17.155 0.923 32.055 1.00 7.35 300 GLU A CA 1
ATOM 2312 C C . GLU A 1 300 ? 16.308 0.899 30.800 1.00 7.51 300 GLU A C 1
ATOM 2313 O O . GLU A 1 300 ? 16.615 1.570 29.816 1.00 7.07 300 GLU A O 1
ATOM 2319 N N . ILE A 1 301 ? 15.240 0.110 30.862 1.00 8.16 301 ILE A N 1
ATOM 2320 C CA . ILE A 1 301 ? 14.255 -0.001 29.794 1.00 8.53 301 ILE A CA 1
ATOM 2321 C C . ILE A 1 301 ? 12.931 0.004 30.552 1.00 10.54 301 ILE A C 1
ATOM 2322 O O . ILE A 1 301 ? 12.617 -0.949 31.269 1.00 11.47 301 ILE A O 1
ATOM 2327 N N . ILE A 1 302 ? 12.163 1.081 30.412 1.00 10.70 302 ILE A N 1
ATOM 2328 C CA . ILE A 1 302 ? 10.899 1.198 31.137 1.00 11.90 302 ILE A CA 1
ATOM 2329 C C . ILE A 1 302 ? 9.714 1.538 30.244 1.00 11.87 302 ILE A C 1
ATOM 2330 O O . ILE A 1 302 ? 9.872 2.195 29.217 1.00 9.06 302 ILE A O 1
ATOM 2335 N N . ASP A 1 303 ? 8.522 1.100 30.639 1.00 12.38 303 ASP A N 1
ATOM 2336 C CA . ASP A 1 303 ? 7.332 1.413 29.855 1.00 13.79 303 ASP A CA 1
ATOM 2337 C C . ASP A 1 303 ? 7.113 2.920 29.916 1.00 15.28 303 ASP A C 1
ATOM 2338 O O . ASP A 1 303 ? 7.266 3.534 30.979 1.00 14.35 303 ASP A O 1
ATOM 2343 N N . LEU A 1 304 ? 6.753 3.504 28.777 1.00 15.83 304 LEU A N 1
ATOM 2344 C CA . LEU A 1 304 ? 6.490 4.937 28.672 1.00 21.47 304 LEU A CA 1
ATOM 2345 C C . LEU A 1 304 ? 5.032 5.100 28.234 1.00 26.57 304 LEU A C 1
ATOM 2346 O O . LEU A 1 304 ? 4.572 4.407 27.327 1.00 29.68 304 LEU A O 1
ATOM 2351 N N . ASP A 1 305 ? 4.333 6.039 28.869 1.00 32.88 305 ASP A N 1
ATOM 2352 C CA . ASP A 1 305 ? 2.904 6.315 28.649 1.00 37.06 305 ASP A CA 1
ATOM 2353 C C . ASP A 1 305 ? 2.038 5.093 28.924 1.00 39.08 305 ASP A C 1
ATOM 2354 O O . ASP A 1 305 ? 2.572 4.103 29.472 1.00 40.59 305 ASP A O 1
#

B-factor: mean 17.01, std 8.88, range [4.45, 55.63]

Radius of gyration: 18.42 Å; Cα contacts (8 Å, |Δi|>4): 664; chains: 1; bounding box: 41×56×45 Å